Protein AF-A0A242A7U5-F1 (afdb_monomer)

pLDDT: mean 81.08, std 18.09, range [36.97, 97.0]

Solvent-accessible surface area (backbone atoms only — not comparable to full-atom values): 20938 Å² total; per-residue (Å²): 136,85,80,77,80,73,77,79,83,79,87,68,53,72,67,54,52,50,47,68,62,47,50,64,53,43,48,53,53,35,42,74,70,76,39,79,78,47,75,65,23,52,48,15,34,54,39,36,52,52,53,51,49,55,55,32,50,75,71,77,41,56,82,83,70,35,44,63,67,48,45,50,51,49,43,41,50,31,30,68,63,54,33,31,41,76,42,89,62,30,14,36,46,75,45,82,43,78,42,67,46,99,86,66,49,80,41,36,38,61,46,77,45,78,33,78,47,24,61,58,50,39,43,55,75,25,25,56,62,46,64,44,72,48,83,65,44,74,44,27,72,64,31,50,71,45,74,62,44,77,60,86,92,46,70,45,77,57,48,79,49,86,65,86,42,78,58,68,44,34,37,38,35,46,35,31,30,72,89,68,50,71,48,77,47,71,27,47,50,61,66,40,37,64,58,50,51,55,51,22,52,58,67,28,68,88,43,95,58,34,67,65,54,47,50,54,53,47,63,53,51,76,81,42,56,51,66,55,49,59,68,33,66,66,54,38,60,73,26,62,60,61,71,54,59,67,43,74,71,49,22,50,58,49,50,53,51,47,26,50,52,57,42,55,70,73,53,62,66,49,67,95,39,71,66,53,46,54,47,46,56,69,71,65,57,47,72,66,55,63,45,49,60,47,49,50,51,52,48,50,55,46,46,70,72,49,64,84,71,71,81,84,71,81,73,79,84,72,82,78,80,74,70,90,63,48,52,100,87,70,55,72,72,84,78,84,87,76,89,74,84,82,81,84,82,82,80,80,88,83,83,88,133

Secondary structure (DSSP, 8-state):
-----PPP-----HHHHHHHHHHHHHHHHHHHTT----HHHHHHHHHHHHHHHHHHHHTT--GGGS-HHHHHHHHHHHHHHT--TTSSS-SEEEEEEEEE-TTS-EEEEEEEEE-TTHHHHHHHHHBTTEEEEPPPEEEETTSEEEPPEEETTEEEPPEEE----S-EEEEEEEEEETTS-EEEEEEESTTHHHHHHHHHHHHTTT-TTHHHHHHHHHHHHHHS-HHHHHH-HHHHHHTT--GGGTSHHHHHHHHHHHHHHHHHHHS-B--SSHHHHHHHHHHH--HHHHHHHHHHHHHHHHHHHHTTTS-------PPPPPPTTB-TT-PBPPPPP----------------

Sequence (353 aa):
MTNQNLPSKVYKSQLAKINDTYMPQIESQLHGNGIHMTEYQRTCVINSISSINEMLVKEGISVGDVDQSNLTQTLMHVAALQLNATATPREVYFIKRKQKNKNGTEIQIIEMGIEGDGNDAILSRFGRNVKTVHRHWEVREHDEFTYPGYAGLAVTPPSWTPKGKGKVIRVVYPIEYIDGQVEFFIAEREDVKANLLAHMYNNLMWDNKKTEKKEKIKEFSEVHTLDEILDNSEMQEIGKISPAWKEPQSRESMIVRKMRNRIVKKIPKDFSNAYIESIIESAEDDYQTRQMNRKEAEIVDEIDKNANSEVFDPKPIEPEKRPQNVTEDGEIQEGVFTEVDQETFDLGEDDPY

Foldseek 3Di:
DDPDPDPPPDDDDPLRVVLVVQVVVLQVVCVVLVDHQDPLLSQQLSQVSVQVQVVQVVVVHHPVQADPVQNSVVSNLCSLLSFHCPDVVHQKDKDWDWDQDPVRDTGIHIDMATDDCNLVSSCCVFFDQFPDWDDKDQAFPPWDKDPWDDDPPDIRHMDTGDPPDHARQKIWIFTAGNVRDTDIFMFGLQNCLVVLLLQLLVVCPPPPCSVVLNVVLVVVSVPDGPVRCLPDPVSCVSSVDDCLSNDPVSVRVVSNRSRVNVRSVVGDTHSVGVVNVVSCCVRVVGPPNVVVVVVVVVVVVVCVVCVPPDDCPPDPDDDDDDDPQADPVGDGDDDDDDDDDDDDDDDDDDDDD

Structure (mmCIF, N/CA/C/O backbone):
data_AF-A0A242A7U5-F1
#
_entry.id   AF-A0A242A7U5-F1
#
loop_
_atom_site.group_PDB
_atom_site.id
_atom_site.type_symbol
_atom_site.label_atom_id
_atom_site.label_alt_id
_atom_site.label_comp_id
_atom_site.label_asym_id
_atom_site.label_entity_id
_atom_site.label_seq_id
_atom_site.pdbx_PDB_ins_code
_atom_site.Cartn_x
_atom_site.Cartn_y
_atom_site.Cartn_z
_atom_site.occupancy
_atom_site.B_iso_or_equiv
_atom_site.auth_seq_id
_atom_site.auth_comp_id
_atom_site.auth_asym_id
_atom_site.auth_atom_id
_atom_site.pdbx_PDB_model_num
ATOM 1 N N . MET A 1 1 ? -26.233 -30.543 52.898 1.00 40.06 1 MET A N 1
ATOM 2 C CA . MET A 1 1 ? -25.387 -29.374 52.581 1.00 40.06 1 MET A CA 1
ATOM 3 C C . MET A 1 1 ? -24.921 -29.524 51.144 1.00 40.06 1 MET A C 1
ATOM 5 O O . MET A 1 1 ? -24.072 -30.358 50.867 1.00 40.06 1 MET A O 1
ATOM 9 N N . THR A 1 2 ? -25.561 -28.822 50.217 1.00 41.75 2 THR A N 1
ATOM 10 C CA . THR A 1 2 ? -25.196 -28.798 48.797 1.00 41.75 2 THR A CA 1
ATOM 11 C C . THR A 1 2 ? -24.071 -27.785 48.614 1.00 41.75 2 THR A C 1
ATOM 13 O O . THR A 1 2 ? -24.315 -26.582 48.601 1.00 41.75 2 THR A O 1
ATOM 16 N N . ASN A 1 3 ? -22.829 -28.266 48.516 1.00 45.62 3 ASN A N 1
ATOM 17 C CA . ASN A 1 3 ? -21.696 -27.442 48.100 1.00 45.62 3 ASN A CA 1
ATOM 18 C C . ASN A 1 3 ? -21.904 -27.045 46.635 1.00 45.62 3 ASN A C 1
ATOM 20 O O . ASN A 1 3 ? -21.615 -27.814 45.721 1.00 45.62 3 ASN A O 1
ATOM 24 N N . GLN A 1 4 ? -22.444 -25.847 46.417 1.00 50.69 4 GLN A N 1
ATOM 25 C CA . GLN A 1 4 ? -22.364 -25.183 45.125 1.00 50.69 4 GLN A CA 1
ATOM 26 C C . GLN A 1 4 ? -20.892 -24.843 44.875 1.00 50.69 4 GLN A C 1
ATOM 28 O O . GLN A 1 4 ? -20.328 -23.967 45.529 1.00 50.69 4 GLN A O 1
ATOM 33 N N . ASN A 1 5 ? -20.264 -25.565 43.945 1.00 52.06 5 ASN A N 1
ATOM 34 C CA . ASN A 1 5 ? -18.980 -25.183 43.369 1.00 52.06 5 ASN A CA 1
ATOM 35 C C . ASN A 1 5 ? -19.144 -23.811 42.703 1.00 52.06 5 ASN A C 1
ATOM 37 O O . ASN A 1 5 ? -19.642 -23.711 41.583 1.00 52.06 5 ASN A O 1
ATOM 41 N N . LEU A 1 6 ? -18.745 -22.752 43.406 1.00 53.53 6 LEU A N 1
ATOM 42 C CA . LEU A 1 6 ? -18.528 -21.439 42.809 1.00 53.53 6 LEU A CA 1
ATOM 43 C C . LEU A 1 6 ? -17.471 -21.599 41.703 1.00 53.53 6 LEU A C 1
ATOM 45 O O . LEU A 1 6 ? -16.386 -22.112 41.993 1.00 53.53 6 LEU A O 1
ATOM 49 N N . PRO A 1 7 ? -17.755 -21.205 40.448 1.00 53.62 7 PRO A N 1
ATOM 50 C CA . PRO A 1 7 ? -16.785 -21.327 39.369 1.00 53.62 7 PRO A CA 1
ATOM 51 C C . PRO A 1 7 ? -15.528 -20.528 39.727 1.00 53.62 7 PRO A C 1
ATOM 53 O O . PRO A 1 7 ? -15.610 -19.368 40.144 1.00 53.62 7 PRO A O 1
ATOM 56 N N . SER A 1 8 ? -14.361 -21.163 39.598 1.00 54.81 8 SER A N 1
ATOM 57 C CA . SER A 1 8 ? -13.076 -20.517 39.846 1.00 54.81 8 SER A CA 1
ATOM 58 C C . SER A 1 8 ? -12.954 -19.282 38.949 1.00 54.81 8 SER A C 1
ATOM 60 O O . SER A 1 8 ? -13.139 -19.346 37.733 1.00 54.81 8 SER A O 1
ATOM 62 N N . LYS A 1 9 ? -12.680 -18.117 39.550 1.00 56.72 9 LYS A N 1
ATOM 63 C CA . LYS A 1 9 ? -12.436 -16.885 38.793 1.00 56.72 9 LYS A CA 1
ATOM 64 C C . LYS A 1 9 ? -11.147 -17.059 37.992 1.00 56.72 9 LYS A C 1
ATOM 66 O O . LYS A 1 9 ? -10.054 -16.929 38.535 1.00 56.72 9 LYS A O 1
ATOM 71 N N . VAL A 1 10 ? -11.278 -17.361 36.704 1.00 69.62 10 VAL A N 1
ATOM 72 C CA . VAL A 1 10 ? -10.149 -17.390 35.770 1.00 69.62 10 VAL A CA 1
ATOM 73 C C . VAL A 1 10 ? -9.669 -15.953 35.573 1.00 69.62 10 VAL A C 1
ATOM 75 O O . VAL A 1 10 ? -10.383 -15.116 35.018 1.00 69.62 10 VAL A O 1
ATOM 78 N N . TYR A 1 11 ? -8.467 -15.646 36.059 1.00 68.81 11 TYR A N 1
ATOM 79 C CA . TYR A 1 11 ? -7.837 -14.349 35.835 1.00 68.81 11 TYR A CA 1
ATOM 80 C C . TYR A 1 11 ? -7.429 -14.239 34.366 1.00 68.81 11 TYR A C 1
ATOM 82 O O . TYR A 1 11 ? -6.544 -14.950 33.899 1.00 68.81 11 TYR A O 1
ATOM 90 N N . LYS A 1 12 ? -8.098 -13.348 33.632 1.00 73.44 12 LYS A N 1
ATOM 91 C CA . LYS A 1 12 ? -7.796 -13.051 32.229 1.00 73.44 12 LYS A CA 1
ATOM 92 C C . LYS A 1 12 ? -6.945 -11.791 32.127 1.00 73.44 12 LYS A C 1
ATOM 94 O O . LYS A 1 12 ? -7.226 -10.803 32.816 1.00 73.44 12 LYS A O 1
ATOM 99 N N . SER A 1 13 ? -5.940 -11.817 31.250 1.00 84.44 13 SER A N 1
ATOM 100 C CA . SER A 1 13 ? -5.178 -10.619 30.888 1.00 84.44 13 SER A CA 1
ATOM 101 C C . SER A 1 13 ? -6.106 -9.557 30.287 1.00 84.44 13 SER A C 1
ATOM 103 O O . SER A 1 13 ? -7.198 -9.867 29.806 1.00 84.44 13 SER A O 1
ATOM 105 N N . GLN A 1 14 ? -5.689 -8.290 30.307 1.00 79.06 14 GLN A N 1
ATOM 106 C CA . GLN A 1 14 ? -6.461 -7.208 29.686 1.00 79.06 14 GLN A CA 1
ATOM 107 C C . GLN A 1 14 ? -6.712 -7.485 28.197 1.00 79.06 14 GLN A C 1
ATOM 109 O O . GLN A 1 14 ? -7.837 -7.338 27.732 1.00 79.06 14 GLN A O 1
ATOM 114 N N . LEU A 1 15 ? -5.697 -7.986 27.489 1.00 83.56 15 LEU A N 1
ATOM 115 C CA . LEU A 1 15 ? -5.806 -8.364 26.083 1.00 83.56 15 LEU A CA 1
ATOM 116 C C . LEU A 1 15 ? -6.812 -9.503 25.862 1.00 83.56 15 LEU A C 1
ATOM 118 O O . LEU A 1 15 ? -7.629 -9.426 24.951 1.00 83.56 15 LEU A O 1
ATOM 122 N N . ALA A 1 16 ? -6.815 -10.520 26.730 1.00 85.69 16 ALA A N 1
ATOM 123 C CA . ALA A 1 16 ? -7.784 -11.611 26.649 1.00 85.69 16 ALA A CA 1
ATOM 124 C C . ALA A 1 16 ? -9.225 -11.108 26.827 1.00 85.69 16 ALA A C 1
ATOM 126 O O . ALA A 1 16 ? -10.110 -11.528 26.093 1.00 85.69 16 ALA A O 1
ATOM 127 N N . LYS A 1 17 ? -9.458 -10.153 27.738 1.00 85.62 17 LYS A N 1
ATOM 128 C CA . LYS A 1 17 ? -10.786 -9.538 27.911 1.00 85.62 17 LYS A CA 1
ATOM 129 C C . LYS A 1 17 ? -11.231 -8.756 26.674 1.00 85.62 17 LYS A C 1
ATOM 131 O O . LYS A 1 17 ? -12.402 -8.822 26.312 1.00 85.62 17 LYS A O 1
ATOM 136 N N . ILE A 1 18 ? -10.313 -8.025 26.037 1.00 84.88 18 ILE A N 1
ATOM 137 C CA . ILE A 1 18 ? -10.602 -7.294 24.796 1.00 84.88 18 ILE A CA 1
ATOM 138 C C . ILE A 1 18 ? -10.963 -8.296 23.690 1.00 84.88 18 ILE A C 1
ATOM 140 O O . ILE A 1 18 ? -12.029 -8.181 23.092 1.00 84.88 18 ILE A O 1
ATOM 144 N N . ASN A 1 19 ? -10.153 -9.338 23.490 1.00 88.38 19 ASN A N 1
ATOM 145 C CA . ASN A 1 19 ? -10.432 -10.389 22.507 1.00 88.38 19 ASN A CA 1
ATOM 146 C C . ASN A 1 19 ? -11.791 -11.066 22.742 1.00 88.38 19 ASN A C 1
ATOM 148 O O . ASN A 1 19 ? -12.575 -11.183 21.806 1.00 88.38 19 ASN A O 1
ATOM 152 N N . ASP A 1 20 ? -12.102 -11.445 23.985 1.00 89.19 20 ASP A N 1
ATOM 153 C CA . ASP A 1 20 ? -13.381 -12.076 24.344 1.00 89.19 20 ASP A CA 1
ATOM 154 C C . ASP A 1 20 ? -14.594 -11.166 24.092 1.00 89.19 20 ASP A C 1
ATOM 156 O O . ASP A 1 20 ? -15.709 -11.656 23.925 1.00 89.19 20 ASP A O 1
ATOM 160 N N . THR A 1 21 ? -14.389 -9.847 24.085 1.00 89.00 21 THR A N 1
ATOM 161 C CA . THR A 1 21 ? -15.450 -8.866 23.828 1.00 89.00 21 THR A CA 1
ATOM 162 C C . THR A 1 21 ? -15.691 -8.693 22.330 1.00 89.00 21 THR A C 1
ATOM 164 O O . THR A 1 21 ? -16.836 -8.731 21.882 1.00 89.00 21 THR A O 1
ATOM 167 N N . TYR A 1 22 ? -14.621 -8.513 21.552 1.00 91.94 22 TYR A N 1
ATOM 168 C CA . TYR A 1 22 ? -14.715 -8.149 20.138 1.00 91.94 22 TYR A CA 1
ATOM 169 C C . TYR A 1 22 ? -14.831 -9.350 19.199 1.00 91.94 22 TYR A C 1
ATOM 171 O O . TYR A 1 22 ? -15.593 -9.288 18.237 1.00 91.94 22 TYR A O 1
ATOM 179 N N . MET A 1 23 ? -14.125 -10.453 19.467 1.00 93.69 23 MET A N 1
ATOM 180 C CA . MET A 1 23 ? -14.084 -11.598 18.550 1.00 93.69 23 MET A CA 1
ATOM 181 C C . MET A 1 23 ? -15.479 -12.180 18.256 1.00 93.69 23 MET A C 1
ATOM 183 O O . MET A 1 23 ? -15.803 -12.326 17.078 1.00 93.69 23 MET A O 1
ATOM 187 N N . PRO A 1 24 ? -16.359 -12.427 19.252 1.00 94.25 24 PRO A N 1
ATOM 188 C CA . PRO A 1 24 ? -17.698 -12.950 18.968 1.00 94.25 24 PRO A CA 1
ATOM 189 C C . PRO A 1 24 ? -18.561 -11.980 18.148 1.00 94.25 24 PRO A C 1
ATOM 191 O O . PRO A 1 24 ? -19.378 -12.410 17.335 1.00 94.25 24 PRO A O 1
ATOM 194 N N . GLN A 1 25 ? -18.385 -10.668 18.348 1.00 92.69 25 GLN A N 1
ATOM 195 C CA . GLN A 1 25 ? -19.113 -9.647 17.590 1.00 92.69 25 GLN A CA 1
ATOM 196 C C . GLN A 1 25 ? -18.659 -9.622 16.130 1.00 92.69 25 GLN A C 1
ATOM 198 O O . GLN A 1 25 ? -19.501 -9.618 15.235 1.00 92.69 25 GLN A O 1
ATOM 203 N N . ILE A 1 26 ? -17.345 -9.658 15.895 1.00 94.31 26 ILE A N 1
ATOM 204 C CA . ILE A 1 26 ? -16.751 -9.693 14.555 1.00 94.31 26 ILE A CA 1
ATOM 205 C C . ILE A 1 26 ? -17.187 -10.963 13.817 1.00 94.31 26 ILE A C 1
ATOM 207 O O . ILE A 1 26 ? -17.658 -10.871 12.687 1.00 94.31 26 ILE A O 1
ATOM 211 N N . GLU A 1 27 ? -17.104 -12.131 14.462 1.00 94.38 27 GLU A N 1
ATOM 212 C CA . GLU A 1 27 ? -17.544 -13.405 13.880 1.00 94.38 27 GLU A CA 1
ATOM 213 C C . GLU A 1 27 ? -19.018 -13.370 13.473 1.00 94.38 27 GLU A C 1
ATOM 215 O O . GLU A 1 27 ? -19.354 -13.740 12.350 1.00 94.38 27 GLU A O 1
ATOM 220 N N . SER A 1 28 ? -19.892 -12.891 14.361 1.00 94.25 28 SER A N 1
ATOM 221 C CA . SER A 1 28 ? -21.329 -12.795 14.095 1.00 94.25 28 SER A CA 1
ATOM 222 C C . SER A 1 28 ? -21.638 -11.845 12.931 1.00 94.25 28 SER A C 1
ATOM 224 O O . SER A 1 28 ? -22.409 -12.185 12.032 1.00 94.25 28 SER A O 1
ATOM 226 N N . GLN A 1 29 ? -21.003 -10.669 12.899 1.00 92.88 29 GLN A N 1
ATOM 227 C CA . GLN A 1 29 ? -21.235 -9.681 11.843 1.00 92.88 29 GLN A CA 1
ATOM 228 C C . GLN A 1 29 ? -20.667 -10.126 10.490 1.00 92.88 29 GLN A C 1
ATOM 230 O O . GLN A 1 29 ? -21.322 -9.948 9.465 1.00 92.88 29 GLN A O 1
ATOM 235 N N . LEU A 1 30 ? -19.481 -10.738 10.459 1.00 92.88 30 LEU A N 1
ATOM 236 C CA . LEU A 1 30 ? -18.916 -11.286 9.223 1.00 92.88 30 LEU A CA 1
ATOM 237 C C . LEU A 1 30 ? -19.737 -12.468 8.710 1.00 92.88 30 LEU A C 1
ATOM 239 O O . LEU A 1 30 ? -20.024 -12.524 7.516 1.00 92.88 30 LEU A O 1
ATOM 243 N N . HIS A 1 31 ? -20.212 -13.338 9.603 1.00 93.81 31 HIS A N 1
ATOM 244 C CA . HIS A 1 31 ? -21.135 -14.409 9.238 1.00 93.81 31 HIS A CA 1
ATOM 245 C C . HIS A 1 31 ? -22.425 -13.850 8.622 1.00 93.81 31 HIS A C 1
ATOM 247 O O . HIS A 1 31 ? -22.907 -14.374 7.620 1.00 93.81 31 HIS A O 1
ATOM 253 N N . GLY A 1 32 ? -22.972 -12.761 9.175 1.00 91.25 32 GLY A N 1
ATOM 254 C CA . GLY A 1 32 ? -24.120 -12.050 8.598 1.00 91.25 32 GLY A CA 1
ATOM 255 C C . GLY A 1 32 ? -23.870 -11.512 7.182 1.00 91.25 32 GLY A C 1
ATOM 256 O O . GLY A 1 32 ? -24.803 -11.442 6.389 1.00 91.25 32 GLY A O 1
ATOM 257 N N . ASN A 1 33 ? -22.613 -11.215 6.841 1.00 89.50 33 ASN A N 1
ATOM 258 C CA . ASN A 1 33 ? -22.169 -10.815 5.501 1.00 89.50 33 ASN A CA 1
ATOM 259 C C . ASN A 1 33 ? -21.699 -12.006 4.635 1.00 89.50 33 ASN A C 1
ATOM 261 O O . ASN A 1 33 ? -21.039 -11.813 3.614 1.00 89.50 33 ASN A O 1
ATOM 265 N N . GLY A 1 34 ? -22.003 -13.247 5.034 1.00 90.00 34 GLY A N 1
ATOM 266 C CA . GLY A 1 34 ? -21.643 -14.458 4.289 1.00 90.00 34 GLY A CA 1
ATOM 267 C C . GLY A 1 34 ? -20.168 -14.863 4.394 1.00 90.00 34 GLY A C 1
ATOM 268 O O . GLY A 1 34 ? -19.695 -15.654 3.582 1.00 90.00 34 GLY A O 1
ATOM 269 N N . ILE A 1 35 ? -19.427 -14.331 5.370 1.00 90.88 35 ILE A N 1
ATOM 270 C CA . ILE A 1 35 ? -18.006 -14.627 5.589 1.00 90.88 35 ILE A CA 1
ATOM 271 C C . ILE A 1 35 ? -17.856 -15.460 6.861 1.00 90.88 35 ILE A C 1
ATOM 273 O O . ILE A 1 35 ? -18.002 -14.967 7.980 1.00 90.88 35 ILE A O 1
ATOM 277 N N . HIS A 1 36 ? -17.500 -16.732 6.698 1.00 92.75 36 HIS A N 1
ATOM 278 C CA . HIS A 1 36 ? -17.143 -17.600 7.816 1.00 92.75 36 HIS A CA 1
ATOM 279 C C . HIS A 1 36 ? -15.660 -17.428 8.146 1.00 92.75 36 HIS A C 1
ATOM 281 O O . HIS A 1 36 ? -14.798 -17.793 7.348 1.00 92.75 36 HIS A O 1
ATOM 287 N N . MET A 1 37 ? -15.360 -16.873 9.322 1.00 93.31 37 MET A N 1
ATOM 288 C CA . MET A 1 37 ? -13.976 -16.622 9.721 1.00 93.31 37 MET A CA 1
ATOM 289 C C . MET A 1 37 ? -13.169 -17.916 9.849 1.00 93.31 37 MET A C 1
ATOM 291 O O . MET A 1 37 ? -13.482 -18.791 10.660 1.00 93.31 37 MET A O 1
ATOM 295 N N . THR A 1 38 ? -12.073 -17.979 9.102 1.00 95.12 38 THR A N 1
ATOM 296 C CA . THR A 1 38 ? -11.030 -18.996 9.255 1.00 95.12 38 THR A CA 1
ATOM 297 C C . THR A 1 38 ? -10.175 -18.745 10.500 1.00 95.12 38 THR A C 1
ATOM 299 O O . THR A 1 38 ? -10.147 -17.642 11.055 1.00 95.12 38 THR A O 1
ATOM 302 N N . GLU A 1 39 ? -9.402 -19.753 10.908 1.00 95.00 39 GLU A N 1
ATOM 303 C CA . GLU A 1 39 ? -8.434 -19.627 12.008 1.00 95.00 39 GLU A CA 1
ATOM 304 C C . GLU A 1 39 ? -7.389 -18.530 11.738 1.00 95.00 39 GLU A C 1
ATOM 306 O O . GLU A 1 39 ? -6.982 -17.786 12.636 1.00 95.00 39 GLU A O 1
ATOM 311 N N . TYR A 1 40 ? -6.996 -18.367 10.471 1.00 95.12 40 TYR A N 1
ATOM 312 C CA . TYR A 1 40 ? -6.075 -17.310 10.068 1.00 95.12 40 TYR A CA 1
ATOM 313 C C . TYR A 1 40 ? -6.696 -15.917 10.238 1.00 95.12 40 TYR A C 1
ATOM 315 O O . TYR A 1 40 ? -6.068 -15.034 10.815 1.00 95.12 40 TYR A O 1
ATOM 323 N N . GLN A 1 41 ? -7.959 -15.728 9.847 1.00 95.38 41 GLN A N 1
ATOM 324 C CA . GLN A 1 41 ? -8.660 -14.453 10.042 1.00 95.38 41 GLN A CA 1
ATOM 325 C C . GLN A 1 41 ? -8.819 -14.105 11.527 1.00 95.38 41 GLN A C 1
ATOM 327 O O . GLN A 1 41 ? -8.610 -12.953 11.909 1.00 95.38 41 GLN A O 1
ATOM 332 N N . ARG A 1 42 ? -9.103 -15.100 12.383 1.00 95.31 42 ARG A N 1
ATOM 333 C CA . ARG A 1 42 ? -9.084 -14.928 13.850 1.00 95.31 42 ARG A CA 1
ATOM 334 C C . ARG A 1 42 ? -7.710 -14.459 14.332 1.00 95.31 42 ARG A C 1
ATOM 336 O O . ARG A 1 42 ? -7.617 -13.521 15.123 1.00 95.31 42 ARG A O 1
ATOM 343 N N . THR A 1 43 ? -6.641 -15.065 13.818 1.00 95.00 43 THR A N 1
ATOM 344 C CA . THR A 1 43 ? -5.261 -14.673 14.141 1.00 95.00 43 THR A CA 1
ATOM 345 C C . THR A 1 43 ? -4.966 -13.227 13.727 1.00 95.00 43 THR A C 1
ATOM 347 O O . THR A 1 43 ? -4.417 -12.470 14.529 1.00 95.00 43 THR A O 1
ATOM 350 N N . CYS A 1 44 ? -5.386 -12.798 12.531 1.00 96.12 44 CYS A N 1
ATOM 351 C CA . CYS A 1 44 ? -5.216 -11.414 12.074 1.00 96.12 44 CYS A CA 1
ATOM 352 C C . CYS A 1 44 ? -5.921 -10.402 12.991 1.00 96.12 44 CYS A C 1
ATOM 354 O O . CYS A 1 44 ? -5.343 -9.361 13.321 1.00 96.12 44 CYS A O 1
ATOM 356 N N . VAL A 1 45 ? -7.128 -10.723 13.472 1.00 96.38 45 VAL A N 1
ATOM 357 C CA . VAL A 1 45 ? -7.858 -9.888 14.441 1.00 96.38 45 VAL A CA 1
ATOM 358 C C . VAL A 1 45 ? -7.117 -9.805 15.774 1.00 96.38 45 VAL A C 1
ATOM 360 O O . VAL A 1 45 ? -6.902 -8.702 16.270 1.00 96.38 45 VAL A O 1
ATOM 363 N N . ILE A 1 46 ? -6.669 -10.931 16.338 1.00 95.12 46 ILE A N 1
ATOM 364 C CA . ILE A 1 46 ? -5.925 -10.954 17.613 1.00 95.12 46 ILE A CA 1
ATOM 365 C C . ILE A 1 46 ? -4.645 -10.114 17.515 1.00 95.12 46 ILE A C 1
ATOM 367 O O . ILE A 1 46 ? -4.364 -9.288 18.388 1.00 95.12 46 ILE A O 1
ATOM 371 N N . ASN A 1 47 ? -3.891 -10.287 16.430 1.00 95.75 47 ASN A N 1
ATOM 372 C CA . ASN A 1 47 ? -2.654 -9.550 16.177 1.00 95.75 47 ASN A CA 1
ATOM 373 C C . ASN A 1 47 ? -2.904 -8.043 16.027 1.00 95.75 47 ASN A C 1
ATOM 375 O O . ASN A 1 47 ? -2.107 -7.219 16.488 1.00 95.75 47 ASN A O 1
ATOM 379 N N . SER A 1 48 ? -4.036 -7.678 15.427 1.00 96.19 48 SER A N 1
ATOM 380 C CA . SER A 1 48 ? -4.453 -6.285 15.273 1.00 96.19 48 SER A CA 1
ATOM 381 C C . SER A 1 48 ? -4.905 -5.671 16.592 1.00 96.19 48 SER A C 1
ATOM 383 O O . SER A 1 48 ? -4.475 -4.569 16.915 1.00 96.19 48 SER A O 1
ATOM 385 N N . ILE A 1 49 ? -5.671 -6.397 17.415 1.00 95.38 49 ILE A N 1
ATOM 386 C CA . ILE A 1 49 ? -6.039 -5.954 18.767 1.00 95.38 49 ILE A CA 1
ATOM 387 C C . ILE A 1 49 ? -4.782 -5.710 19.610 1.00 95.38 49 ILE A C 1
ATOM 389 O O . ILE A 1 49 ? -4.698 -4.683 20.283 1.00 95.38 49 ILE A O 1
ATOM 393 N N . SER A 1 50 ? -3.789 -6.606 19.551 1.00 94.00 50 SER A N 1
ATOM 394 C CA . SER A 1 50 ? -2.513 -6.408 20.255 1.00 94.00 50 SER A CA 1
ATOM 395 C C . SER A 1 50 ? -1.813 -5.134 19.787 1.00 94.00 50 SER A C 1
ATOM 397 O O . S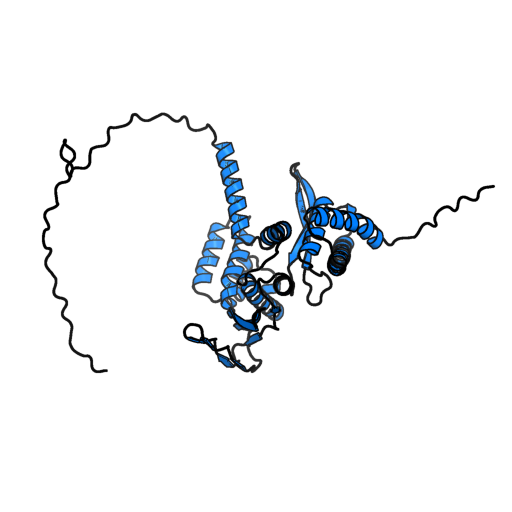ER A 1 50 ? -1.445 -4.297 20.608 1.00 94.00 50 SER A O 1
ATOM 399 N N . SER A 1 51 ? -1.701 -4.947 18.469 1.00 94.62 51 SER A N 1
ATOM 400 C CA . SER A 1 51 ? -1.025 -3.788 17.872 1.00 94.62 51 SER A CA 1
ATOM 401 C C . SER A 1 51 ? -1.724 -2.463 18.207 1.00 94.62 51 SER A C 1
ATOM 403 O O . SER A 1 51 ? -1.063 -1.484 18.556 1.00 94.62 51 SER A O 1
ATOM 405 N N . ILE A 1 52 ? -3.060 -2.434 18.165 1.00 95.06 52 ILE A N 1
ATOM 406 C CA . ILE A 1 52 ? -3.870 -1.269 18.551 1.00 95.06 52 ILE A CA 1
ATOM 407 C C . ILE A 1 52 ? -3.715 -0.989 20.048 1.00 95.06 52 ILE A C 1
ATOM 409 O O . ILE A 1 52 ? -3.486 0.154 20.439 1.00 95.06 52 ILE A O 1
ATOM 413 N N . ASN A 1 53 ? -3.796 -2.015 20.897 1.00 93.19 53 ASN A N 1
ATOM 414 C CA . ASN A 1 53 ? -3.654 -1.845 22.340 1.00 93.19 53 ASN A CA 1
ATOM 415 C C . ASN A 1 53 ? -2.258 -1.322 22.715 1.00 93.19 53 ASN A C 1
ATOM 417 O O . ASN A 1 53 ? -2.149 -0.412 23.530 1.00 93.19 53 ASN A O 1
ATOM 421 N N . GLU A 1 54 ? -1.191 -1.836 22.100 1.00 92.94 54 GLU A N 1
ATOM 422 C CA . GLU A 1 54 ? 0.168 -1.317 22.296 1.00 92.94 54 GLU A CA 1
ATOM 423 C C . GLU A 1 54 ? 0.301 0.152 21.882 1.00 92.94 54 GLU A C 1
ATOM 425 O O . GLU A 1 54 ? 0.949 0.931 22.584 1.00 92.94 54 GLU A O 1
ATOM 430 N N . MET A 1 55 ? -0.315 0.545 20.762 1.00 93.56 55 MET A N 1
ATOM 431 C CA . MET A 1 55 ? -0.350 1.939 20.318 1.00 93.56 55 MET A CA 1
ATOM 432 C C . MET A 1 55 ? -1.066 2.832 21.340 1.00 93.56 55 MET A C 1
ATOM 434 O O . MET A 1 55 ? -0.525 3.864 21.727 1.00 93.56 55 MET A O 1
ATOM 438 N N . LEU A 1 56 ? -2.247 2.428 21.815 1.00 93.38 56 LEU A N 1
ATOM 439 C CA . LEU A 1 56 ? -3.035 3.214 22.768 1.00 93.38 56 LEU A CA 1
ATOM 440 C C . LEU A 1 56 ? -2.348 3.325 24.135 1.00 93.38 56 LEU A C 1
ATOM 442 O O . LEU A 1 56 ? -2.263 4.419 24.691 1.00 93.38 56 LEU A O 1
ATOM 446 N N . VAL A 1 57 ? -1.770 2.229 24.639 1.00 91.94 57 VAL A N 1
ATOM 447 C CA . VAL A 1 57 ? -1.042 2.217 25.918 1.00 91.94 57 VAL A CA 1
ATOM 448 C C . VAL A 1 57 ? 0.165 3.156 25.884 1.00 91.94 57 VAL A C 1
ATOM 450 O O . VAL A 1 57 ? 0.402 3.865 26.862 1.00 91.94 57 VAL A O 1
ATOM 453 N N . LYS A 1 58 ? 0.904 3.225 24.765 1.00 91.62 58 LYS A N 1
ATOM 454 C CA . LYS A 1 58 ? 2.018 4.183 24.597 1.00 91.62 58 LYS A CA 1
ATOM 455 C C . LYS A 1 58 ? 1.571 5.639 24.708 1.00 91.62 58 LYS A C 1
ATOM 457 O O . LYS A 1 58 ? 2.360 6.488 25.110 1.00 91.62 58 LYS A O 1
ATOM 462 N N . GLU A 1 59 ? 0.320 5.920 24.372 1.00 89.31 59 GLU A N 1
ATOM 463 C CA . GLU A 1 59 ? -0.283 7.247 24.460 1.00 89.31 59 GLU A CA 1
ATOM 464 C C . GLU A 1 59 ? -1.081 7.463 25.758 1.00 89.31 59 GLU A C 1
ATOM 466 O O . GLU A 1 59 ? -1.709 8.508 25.922 1.00 89.31 59 GLU A O 1
ATOM 471 N N . GLY A 1 60 ? -1.056 6.499 26.688 1.00 90.50 60 GLY A N 1
ATOM 472 C CA . GLY A 1 60 ? -1.774 6.568 27.963 1.00 90.50 60 GLY A CA 1
ATOM 473 C C . GLY A 1 60 ? -3.294 6.432 27.835 1.00 90.50 60 GLY A C 1
ATOM 474 O O . GLY A 1 60 ? -4.017 6.885 28.718 1.00 90.50 60 GLY A O 1
ATOM 475 N N . ILE A 1 61 ? -3.777 5.839 26.742 1.00 91.12 61 ILE A N 1
ATOM 476 C CA . ILE A 1 61 ? -5.197 5.691 26.411 1.00 91.12 61 ILE A CA 1
ATOM 477 C C . ILE A 1 61 ? -5.580 4.211 26.502 1.00 91.12 61 ILE A C 1
ATOM 479 O O . ILE A 1 61 ? -4.780 3.326 26.192 1.00 91.12 61 ILE A O 1
ATOM 483 N N . SER A 1 62 ? -6.806 3.919 26.931 1.00 89.31 62 SER A N 1
ATOM 484 C CA . SER A 1 62 ? -7.342 2.562 26.936 1.00 89.31 62 SER A CA 1
ATOM 485 C C . SER A 1 62 ? -8.201 2.290 25.700 1.00 89.31 62 SER A C 1
ATOM 487 O O . SER A 1 62 ? -8.758 3.195 25.084 1.00 89.31 62 SER A O 1
ATOM 489 N N . VAL A 1 63 ? -8.381 1.012 25.360 1.00 88.12 63 VAL A N 1
ATOM 490 C CA . VAL A 1 63 ? -9.301 0.595 24.285 1.00 88.12 63 VAL A CA 1
ATOM 491 C C . VAL A 1 63 ? -10.746 1.048 24.546 1.00 88.12 63 VAL A C 1
ATOM 493 O O . VAL A 1 63 ? -11.507 1.205 23.602 1.00 88.12 63 VAL A O 1
ATOM 496 N N . GLY A 1 64 ? -11.141 1.290 25.799 1.00 89.38 64 GLY A N 1
ATOM 497 C CA . GLY A 1 64 ? -12.479 1.799 26.121 1.00 89.38 64 GLY A CA 1
ATOM 498 C C . GLY A 1 64 ? -12.689 3.277 25.775 1.00 89.38 64 GLY A C 1
ATOM 499 O O . GLY A 1 64 ? -13.831 3.713 25.687 1.00 89.38 64 GLY A O 1
ATOM 500 N N . ASP A 1 65 ? -11.611 4.035 25.562 1.00 90.38 65 ASP A N 1
ATOM 501 C CA . ASP A 1 65 ? -11.660 5.481 25.300 1.00 90.38 65 ASP A CA 1
ATOM 502 C C . ASP A 1 65 ? -11.781 5.819 23.803 1.00 90.38 65 ASP A C 1
ATOM 504 O O . ASP A 1 65 ? -11.936 6.987 23.435 1.00 90.38 65 ASP A O 1
ATOM 508 N N . VAL A 1 66 ? -11.682 4.810 22.931 1.00 92.44 66 VAL A N 1
ATOM 509 C CA . VAL A 1 66 ? -11.888 4.957 21.485 1.00 92.44 66 VAL A CA 1
ATOM 510 C C . VAL A 1 66 ? -13.318 4.596 21.097 1.00 92.44 66 VAL A C 1
ATOM 512 O O . VAL A 1 66 ? -14.027 3.906 21.825 1.00 92.44 66 VAL A O 1
ATOM 515 N N . ASP A 1 67 ? -13.765 5.051 19.934 1.00 92.94 67 ASP A N 1
ATOM 516 C CA . ASP A 1 67 ? -15.076 4.702 19.406 1.00 92.94 67 ASP A CA 1
ATOM 517 C C . ASP A 1 67 ? -15.159 3.191 19.125 1.00 92.94 67 ASP A C 1
ATOM 519 O O . ASP A 1 67 ? -14.453 2.647 18.272 1.00 92.94 67 ASP A O 1
ATOM 523 N N . GLN A 1 68 ? -16.012 2.497 19.884 1.00 91.88 68 GLN A N 1
ATOM 524 C CA . GLN A 1 68 ? -16.092 1.032 19.861 1.00 91.88 68 GLN A CA 1
ATOM 525 C C . GLN A 1 68 ? -16.661 0.510 18.529 1.00 91.88 68 GLN A C 1
ATOM 527 O O . GLN A 1 68 ? -16.284 -0.573 18.075 1.00 91.88 68 GLN A O 1
ATOM 532 N N . SER A 1 69 ? -17.542 1.281 17.882 1.00 90.88 69 SER A N 1
ATOM 533 C CA . SER A 1 69 ? -18.127 0.931 16.583 1.00 90.88 69 SER A CA 1
ATOM 534 C C . SER A 1 69 ? -17.069 0.984 15.482 1.00 90.88 69 SER A C 1
ATOM 536 O O . SER A 1 69 ? -16.899 0.018 14.741 1.00 90.88 69 SER A O 1
ATOM 538 N N . ASN A 1 70 ? -16.293 2.069 15.425 1.00 92.44 70 ASN A N 1
ATOM 539 C CA . ASN A 1 70 ? -15.170 2.222 14.506 1.00 92.44 70 ASN A CA 1
ATOM 540 C C . ASN A 1 70 ? -14.072 1.175 14.748 1.00 92.44 70 ASN A C 1
ATOM 542 O O . ASN A 1 70 ? -13.522 0.643 13.782 1.00 92.44 70 ASN A O 1
ATOM 546 N N . LEU A 1 71 ? -13.769 0.845 16.007 1.00 94.06 71 LEU A N 1
ATOM 547 C CA . LEU A 1 71 ? -12.806 -0.211 16.315 1.00 94.06 71 LEU A CA 1
ATOM 548 C C . LEU A 1 71 ? -13.299 -1.574 15.814 1.00 94.06 71 LEU A C 1
ATOM 550 O O . LEU A 1 71 ? -12.546 -2.297 15.164 1.00 94.06 71 LEU A O 1
ATOM 554 N N . THR A 1 72 ? -14.570 -1.904 16.055 1.00 93.38 72 THR A N 1
ATOM 555 C CA . THR A 1 72 ? -15.176 -3.152 15.564 1.00 93.38 72 THR A CA 1
ATOM 556 C C . THR A 1 72 ? -15.115 -3.224 14.041 1.00 93.38 72 THR A C 1
ATOM 558 O O . THR A 1 72 ? -14.636 -4.218 13.500 1.00 93.38 72 THR A O 1
ATOM 561 N N . GLN A 1 73 ? -15.508 -2.151 13.350 1.00 91.75 73 GLN A N 1
ATOM 562 C CA . GLN A 1 73 ? -15.455 -2.076 11.890 1.00 91.75 73 GLN A CA 1
ATOM 563 C C . GLN A 1 73 ? -14.021 -2.225 11.360 1.00 91.75 73 GLN A C 1
ATOM 565 O O . GLN A 1 73 ? -13.777 -3.006 10.445 1.00 91.75 73 GLN A O 1
ATOM 570 N N . THR A 1 74 ? -13.052 -1.542 11.974 1.00 93.06 74 THR A N 1
ATOM 571 C CA . THR A 1 74 ? -11.630 -1.665 11.621 1.00 93.06 74 THR A CA 1
ATOM 572 C C . THR A 1 74 ? -11.142 -3.111 11.746 1.00 93.06 74 THR A C 1
ATOM 574 O O . THR A 1 74 ? -10.473 -3.627 10.852 1.00 93.06 74 THR A O 1
ATOM 577 N N . LEU A 1 75 ? -11.500 -3.803 12.829 1.00 95.31 75 LEU A N 1
ATOM 578 C CA . LEU A 1 75 ? -11.123 -5.204 13.028 1.00 95.31 75 LEU A CA 1
ATOM 579 C C . LEU A 1 75 ? -11.837 -6.151 12.049 1.00 95.31 75 LEU A C 1
ATOM 581 O O . LEU A 1 75 ? -11.235 -7.128 11.604 1.00 95.31 75 LEU A O 1
ATOM 585 N N . MET A 1 76 ? -13.083 -5.855 11.664 1.00 93.75 76 MET A N 1
ATOM 586 C CA . MET A 1 76 ? -13.774 -6.588 10.599 1.00 93.75 76 MET A CA 1
ATOM 587 C C . MET A 1 76 ? -13.075 -6.419 9.250 1.00 93.75 76 MET A C 1
ATOM 589 O O . MET A 1 76 ? -12.905 -7.406 8.540 1.00 93.75 76 MET A O 1
ATOM 593 N N . HIS A 1 77 ? -12.619 -5.210 8.913 1.00 93.00 77 HIS A N 1
ATOM 594 C CA . HIS A 1 77 ? -11.870 -4.958 7.679 1.00 93.00 77 HIS A CA 1
ATOM 595 C C . HIS A 1 77 ? -10.560 -5.758 7.656 1.00 93.00 77 HIS A C 1
ATOM 597 O O . HIS A 1 77 ? -10.263 -6.436 6.675 1.00 93.00 77 HIS A O 1
ATOM 603 N N . VAL A 1 78 ? -9.806 -5.756 8.760 1.00 94.44 78 VAL A N 1
ATOM 604 C CA . VAL A 1 78 ? -8.601 -6.587 8.927 1.00 94.44 78 VAL A CA 1
ATOM 605 C C . VAL A 1 78 ? -8.908 -8.065 8.683 1.00 94.44 78 VAL A C 1
ATOM 607 O O . VAL A 1 78 ? -8.178 -8.729 7.949 1.00 94.44 78 VAL A O 1
ATOM 610 N N . ALA A 1 79 ? -9.973 -8.587 9.296 1.00 94.94 79 ALA A N 1
ATOM 611 C CA . ALA A 1 79 ? -10.371 -9.982 9.144 1.00 94.94 79 ALA A CA 1
ATOM 612 C C . ALA A 1 79 ? -10.774 -10.308 7.701 1.00 94.94 79 ALA A C 1
ATOM 614 O O . ALA A 1 79 ? -10.356 -11.325 7.153 1.00 94.94 79 ALA A O 1
ATOM 615 N N . ALA A 1 80 ? -11.570 -9.443 7.076 1.00 92.94 80 ALA A N 1
ATOM 616 C CA . ALA A 1 80 ? -12.066 -9.621 5.719 1.00 92.94 80 ALA A CA 1
ATOM 617 C C . ALA A 1 80 ? -10.921 -9.622 4.693 1.00 92.94 80 ALA A C 1
ATOM 619 O O . ALA A 1 80 ? -10.856 -10.513 3.851 1.00 92.94 80 ALA A O 1
ATOM 620 N N . LEU A 1 81 ? -9.967 -8.696 4.834 1.00 92.69 81 LEU A N 1
ATOM 621 C CA . LEU A 1 81 ? -8.773 -8.594 3.983 1.00 92.69 81 LEU A CA 1
ATOM 622 C C . LEU A 1 81 ? -7.645 -9.559 4.382 1.00 92.69 81 LEU A C 1
ATOM 624 O O . LEU A 1 81 ? -6.638 -9.682 3.682 1.00 92.69 81 LEU A O 1
ATOM 628 N N . GLN A 1 82 ? -7.817 -10.246 5.511 1.00 94.75 82 GLN A N 1
ATOM 629 C CA . GLN A 1 82 ? -6.852 -11.159 6.119 1.00 94.75 82 GLN A CA 1
ATOM 630 C C . GLN A 1 82 ? -5.477 -10.515 6.370 1.00 94.75 82 GLN A C 1
ATOM 632 O O . GLN A 1 82 ? -4.452 -11.184 6.270 1.00 94.75 82 GLN A O 1
ATOM 637 N N . LEU A 1 83 ? -5.444 -9.221 6.700 1.00 94.94 83 LEU A N 1
ATOM 638 C CA . LEU A 1 83 ? -4.198 -8.471 6.869 1.00 94.94 83 LEU A CA 1
ATOM 639 C C . LEU A 1 83 ? -3.569 -8.732 8.237 1.00 94.94 83 LEU A C 1
ATOM 641 O O . LEU A 1 83 ? -4.203 -8.525 9.272 1.00 94.94 83 LEU A O 1
ATOM 645 N N . ASN A 1 84 ? -2.304 -9.145 8.262 1.00 94.94 84 ASN A N 1
ATOM 646 C CA . ASN A 1 84 ? -1.613 -9.450 9.511 1.00 94.94 84 ASN A CA 1
ATOM 647 C C . ASN A 1 84 ? -0.711 -8.300 10.008 1.00 94.94 84 ASN A C 1
ATOM 649 O O . ASN A 1 84 ? 0.332 -7.992 9.426 1.00 94.94 84 ASN A O 1
ATOM 653 N N . ALA A 1 85 ? -1.064 -7.728 11.163 1.00 94.81 85 ALA A N 1
ATOM 654 C CA . ALA A 1 85 ? -0.313 -6.654 11.821 1.00 94.81 85 ALA A CA 1
ATOM 655 C C . ALA A 1 85 ? 1.077 -7.074 12.350 1.00 94.81 85 ALA A C 1
ATOM 657 O O . ALA A 1 85 ? 1.927 -6.220 12.597 1.00 94.81 85 ALA A O 1
ATOM 658 N N . THR A 1 86 ? 1.327 -8.377 12.532 1.00 93.44 86 THR A N 1
ATOM 659 C CA . THR A 1 86 ? 2.614 -8.912 13.028 1.00 93.44 86 THR A CA 1
ATOM 660 C C . THR A 1 86 ? 3.461 -9.566 11.939 1.00 93.44 86 THR A C 1
ATOM 662 O O . THR A 1 86 ? 4.544 -10.076 12.233 1.00 93.44 86 THR A O 1
ATOM 665 N N . ALA A 1 87 ? 3.000 -9.552 10.683 1.00 92.12 87 ALA A N 1
ATOM 666 C CA . ALA A 1 87 ? 3.796 -10.030 9.560 1.00 92.12 87 ALA A CA 1
ATOM 667 C C . ALA A 1 87 ? 5.114 -9.246 9.442 1.00 92.12 87 ALA A C 1
ATOM 669 O O . ALA A 1 87 ? 5.245 -8.116 9.921 1.00 92.12 87 ALA A O 1
ATOM 670 N N . THR A 1 88 ? 6.118 -9.866 8.823 1.00 88.44 88 THR A N 1
ATOM 671 C CA . THR A 1 88 ? 7.400 -9.220 8.525 1.00 88.44 88 THR A CA 1
ATOM 672 C C . THR A 1 88 ? 7.681 -9.344 7.030 1.00 88.44 88 THR A C 1
ATOM 674 O O . THR A 1 88 ? 8.047 -10.437 6.598 1.00 88.44 88 THR A O 1
ATOM 677 N N . PRO A 1 89 ? 7.550 -8.255 6.249 1.00 87.31 89 PRO A N 1
ATOM 678 C CA . PRO A 1 89 ? 7.053 -6.915 6.612 1.00 87.31 89 PRO A CA 1
ATOM 679 C C . PRO A 1 89 ? 5.584 -6.891 7.073 1.00 87.31 89 PRO A C 1
ATOM 681 O O . PRO A 1 89 ? 4.815 -7.787 6.736 1.00 87.31 89 PRO A O 1
ATOM 684 N N . ARG A 1 90 ? 5.183 -5.866 7.841 1.00 89.44 90 ARG A N 1
ATOM 685 C CA . ARG A 1 90 ? 3.788 -5.715 8.303 1.00 89.44 90 ARG A CA 1
ATOM 686 C C . ARG A 1 90 ? 2.851 -5.510 7.120 1.00 89.44 90 ARG A C 1
ATOM 688 O O . ARG A 1 90 ? 3.233 -4.851 6.160 1.00 89.44 90 ARG A O 1
ATOM 695 N N . GLU A 1 91 ? 1.631 -6.031 7.212 1.00 93.81 91 GLU A N 1
ATOM 696 C CA . GLU A 1 91 ? 0.611 -5.866 6.165 1.00 93.81 91 GLU A CA 1
ATOM 697 C C . GLU A 1 91 ? -0.351 -4.697 6.453 1.00 93.81 91 GLU A C 1
ATOM 699 O O . GLU A 1 91 ? -0.994 -4.165 5.547 1.00 93.81 91 GLU A O 1
ATOM 704 N N . VAL A 1 92 ? -0.459 -4.277 7.717 1.00 93.38 92 VAL A N 1
ATOM 705 C CA . VAL A 1 92 ? -1.395 -3.241 8.171 1.00 93.38 92 VAL A CA 1
ATOM 706 C C . VAL A 1 92 ? -0.814 -2.446 9.337 1.00 93.38 92 VAL A C 1
ATOM 708 O O . VAL A 1 92 ? -0.211 -3.016 10.248 1.00 93.38 92 VAL A O 1
ATOM 711 N N . TYR A 1 93 ? -1.053 -1.135 9.321 1.00 91.44 93 TYR A N 1
ATOM 712 C CA . TYR A 1 93 ? -0.799 -0.235 10.439 1.00 91.44 93 TYR A CA 1
ATOM 713 C C . TYR A 1 93 ? -2.094 0.383 10.951 1.00 91.44 93 TYR A C 1
ATOM 715 O O . TYR A 1 93 ? -3.099 0.466 10.242 1.00 91.44 93 TYR A O 1
ATOM 723 N N . PHE A 1 94 ? -2.031 0.885 12.180 1.00 92.88 94 PHE A N 1
ATOM 724 C CA . PHE A 1 94 ? -3.115 1.615 12.820 1.00 92.88 94 PHE A CA 1
ATOM 725 C C . PHE A 1 94 ? -2.597 2.966 13.296 1.00 92.88 94 PHE A C 1
ATOM 727 O O . PHE A 1 94 ? -1.468 3.066 13.779 1.00 92.88 94 PHE A O 1
ATOM 734 N N . ILE A 1 95 ? -3.421 4.000 13.162 1.00 89.62 95 ILE A N 1
ATOM 735 C CA . ILE A 1 95 ? -3.176 5.314 13.753 1.00 89.62 95 ILE A CA 1
ATOM 736 C C . ILE A 1 95 ? -4.411 5.782 14.505 1.00 89.62 95 ILE A C 1
ATOM 738 O O . ILE A 1 95 ? -5.545 5.615 14.058 1.00 89.62 95 ILE A O 1
ATOM 742 N N . LYS A 1 96 ? -4.185 6.424 15.648 1.00 90.25 96 LYS A N 1
ATOM 743 C CA . LYS A 1 96 ? -5.236 7.149 16.351 1.00 90.25 96 LYS A CA 1
ATOM 744 C C . LYS A 1 96 ? -5.514 8.470 15.634 1.00 90.25 96 LYS A C 1
ATOM 746 O O . LYS A 1 96 ? -4.593 9.238 15.344 1.00 90.25 96 LYS A O 1
ATOM 751 N N . ARG A 1 97 ? -6.790 8.790 15.424 1.00 87.56 97 ARG A N 1
ATOM 752 C CA . ARG A 1 97 ? -7.245 10.104 14.952 1.00 87.56 97 ARG A CA 1
ATOM 753 C C . ARG A 1 97 ? -8.320 10.665 15.868 1.00 87.56 97 ARG A C 1
ATOM 755 O O . ARG A 1 97 ? -9.017 9.936 16.565 1.00 87.56 97 ARG A O 1
ATOM 762 N N . LYS A 1 98 ? -8.464 11.986 15.835 1.00 87.81 98 LYS A N 1
ATOM 763 C CA . LYS A 1 98 ? -9.632 12.671 16.388 1.00 87.81 98 LYS A CA 1
ATOM 764 C C . LYS A 1 98 ? -10.594 12.985 15.255 1.00 87.81 98 LYS A C 1
ATOM 766 O O . LYS A 1 98 ? -10.168 13.510 14.227 1.00 87.81 98 LYS A O 1
ATOM 771 N N . GLN A 1 99 ? -11.872 12.712 15.465 1.00 83.94 99 GLN A N 1
ATOM 772 C CA . GLN A 1 99 ? -12.940 13.057 14.537 1.00 83.94 99 GLN A CA 1
ATOM 773 C C . GLN A 1 99 ? -14.097 13.686 15.311 1.00 83.94 99 GLN A C 1
ATOM 775 O O . GLN A 1 99 ? -14.365 13.312 16.448 1.00 83.94 99 GLN A O 1
ATOM 780 N N . LYS A 1 100 ? -14.787 14.657 14.710 1.00 84.88 100 LYS A N 1
ATOM 781 C CA . LYS A 1 100 ? -16.036 15.179 15.272 1.00 84.88 100 LYS A CA 1
ATOM 782 C C . LYS A 1 100 ? -17.192 14.295 14.825 1.00 84.88 100 LYS A C 1
ATOM 784 O O . LYS A 1 100 ? -17.343 14.041 13.631 1.00 84.88 100 LYS A O 1
ATOM 789 N N . ASN A 1 101 ? -17.994 13.828 15.773 1.00 81.75 101 ASN A N 1
ATOM 790 C CA . ASN A 1 101 ? -19.243 13.144 15.456 1.00 81.75 101 ASN A CA 1
ATOM 791 C C . ASN A 1 101 ? -20.308 14.151 14.966 1.00 81.75 101 ASN A C 1
ATOM 793 O O . ASN A 1 101 ? -20.092 15.365 14.994 1.00 81.75 101 ASN A O 1
ATOM 797 N N . LYS A 1 102 ? -21.483 13.654 14.553 1.00 79.00 102 LYS A N 1
ATOM 798 C CA . LYS A 1 102 ? -22.609 14.492 14.087 1.00 79.00 102 LYS A CA 1
ATOM 799 C C . LYS A 1 102 ? -23.052 15.554 15.107 1.00 79.00 102 LYS A C 1
ATOM 801 O O . LYS A 1 102 ? -23.575 16.588 14.717 1.00 79.00 102 LYS A O 1
ATOM 806 N N . ASN A 1 103 ? -22.791 15.324 16.393 1.00 82.88 103 ASN A N 1
ATOM 807 C CA . ASN A 1 103 ? -23.152 16.225 17.489 1.00 82.88 103 ASN A CA 1
ATOM 808 C C . ASN A 1 103 ? -22.027 17.223 17.829 1.00 82.88 103 ASN A C 1
ATOM 810 O O . ASN A 1 103 ? -22.107 17.932 18.829 1.00 82.88 103 ASN A O 1
ATOM 814 N N . GLY A 1 104 ? -20.948 17.257 17.039 1.00 82.00 104 GLY A N 1
ATOM 815 C CA . GLY A 1 104 ? -19.798 18.136 17.246 1.00 82.00 104 GLY A CA 1
ATOM 816 C C . GLY A 1 104 ? -18.847 17.702 18.366 1.00 82.00 104 GLY A C 1
ATOM 817 O O . GLY A 1 104 ? -17.855 18.390 18.609 1.00 82.00 104 GLY A O 1
ATOM 818 N N . THR A 1 105 ? -19.104 16.572 19.032 1.00 86.81 105 THR A N 1
ATOM 819 C CA . THR A 1 105 ? -18.216 16.015 20.061 1.00 86.81 105 THR A CA 1
ATOM 820 C C . THR A 1 105 ? -16.990 15.389 19.406 1.00 86.81 105 THR A C 1
ATOM 822 O O . THR A 1 105 ? -17.117 14.617 18.453 1.00 86.81 105 THR A O 1
ATOM 825 N N . GLU A 1 106 ? -15.801 15.696 19.926 1.00 88.62 106 GLU A N 1
ATOM 826 C CA . GLU A 1 106 ? -14.574 15.014 19.517 1.00 88.62 106 GLU A CA 1
ATOM 827 C C . GLU A 1 106 ? -14.557 13.589 20.071 1.00 88.62 106 GLU A C 1
ATOM 829 O O . GLU A 1 106 ? -14.538 13.380 21.283 1.00 88.62 106 GLU A O 1
ATOM 834 N N . ILE A 1 107 ? -14.536 12.616 19.167 1.00 89.88 107 ILE A N 1
ATOM 835 C CA . ILE A 1 107 ? -14.332 11.202 19.460 1.00 89.88 107 ILE A CA 1
ATOM 836 C C . ILE A 1 107 ? -12.954 10.768 18.961 1.00 89.88 107 ILE A C 1
ATOM 838 O O . ILE A 1 107 ? -12.407 11.326 18.002 1.00 89.88 107 ILE A O 1
ATOM 842 N N . GLN A 1 108 ? -12.375 9.780 19.635 1.00 92.19 108 GLN A N 1
ATOM 843 C CA . GLN A 1 108 ? -11.121 9.163 19.219 1.00 92.19 108 GLN A CA 1
ATOM 844 C C . GLN A 1 108 ? -11.442 7.930 18.385 1.00 92.19 108 GLN A C 1
ATOM 846 O O . GLN A 1 108 ? -12.180 7.062 18.836 1.00 92.19 108 GLN A O 1
ATOM 851 N N . ILE A 1 109 ? -10.894 7.855 17.182 1.00 91.62 109 ILE A N 1
ATOM 852 C CA . ILE A 1 109 ? -11.102 6.739 16.260 1.00 91.62 109 ILE A CA 1
ATOM 853 C C . ILE A 1 109 ? -9.761 6.102 15.901 1.00 91.62 109 ILE A C 1
ATOM 855 O O . ILE A 1 109 ? -8.699 6.726 16.021 1.00 91.62 109 ILE A O 1
ATOM 859 N N . ILE A 1 110 ? -9.822 4.864 15.436 1.00 92.38 110 ILE A N 1
ATOM 860 C CA . ILE A 1 110 ? -8.715 4.136 14.839 1.00 92.38 110 ILE A CA 1
ATOM 861 C C . ILE A 1 110 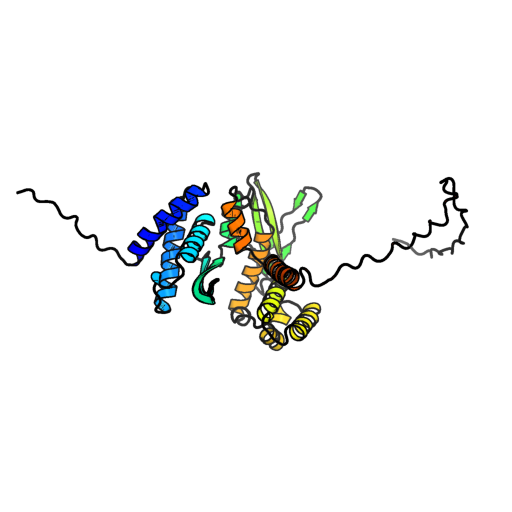? -8.883 4.180 13.317 1.00 92.38 110 ILE A C 1
ATOM 863 O O . ILE A 1 110 ? -9.922 3.814 12.772 1.00 92.38 110 ILE A O 1
ATOM 867 N N . GLU A 1 111 ? -7.849 4.649 12.626 1.00 88.94 111 GLU A N 1
ATOM 868 C CA . GLU A 1 111 ? -7.722 4.558 11.172 1.00 88.94 111 GLU A CA 1
ATOM 869 C C . GLU A 1 111 ? -6.726 3.437 10.862 1.00 88.94 111 GLU A C 1
ATOM 871 O O . GLU A 1 111 ? -5.624 3.410 11.420 1.00 88.94 111 GLU A O 1
ATOM 876 N N . MET A 1 112 ? -7.114 2.505 9.992 1.00 88.50 112 MET A N 1
ATOM 877 C CA . MET A 1 112 ? -6.202 1.496 9.456 1.00 88.50 112 MET A CA 1
ATOM 878 C C . MET A 1 112 ? -5.623 1.958 8.125 1.00 88.50 112 MET A C 1
ATOM 880 O O . MET A 1 112 ? -6.296 2.634 7.348 1.00 88.50 112 MET A O 1
ATOM 884 N N . GLY A 1 113 ? -4.406 1.528 7.823 1.00 87.88 113 GLY A N 1
ATOM 885 C CA . GLY A 1 113 ? -3.868 1.628 6.476 1.00 87.88 113 GLY A CA 1
ATOM 886 C C . GLY A 1 113 ? -3.058 0.398 6.110 1.00 87.88 113 GLY A C 1
ATOM 887 O O . GLY A 1 113 ? -2.471 -0.263 6.965 1.00 87.88 113 GLY A O 1
ATOM 888 N N . ILE A 1 114 ? -3.035 0.088 4.819 1.00 89.06 114 ILE A N 1
ATOM 889 C CA . ILE A 1 114 ? -2.250 -1.020 4.280 1.00 89.06 114 ILE A CA 1
ATOM 890 C C . ILE A 1 114 ? -0.788 -0.566 4.180 1.00 89.06 114 ILE A C 1
ATOM 892 O O . ILE A 1 114 ? -0.482 0.478 3.590 1.00 89.06 114 ILE A O 1
ATOM 896 N N . GLU A 1 115 ? 0.127 -1.344 4.753 1.00 83.88 115 GLU A N 1
ATOM 897 C CA . GLU A 1 115 ? 1.570 -1.096 4.677 1.00 83.88 115 GLU A CA 1
ATOM 898 C C . GLU A 1 115 ? 2.351 -2.342 4.270 1.00 83.88 115 GLU A C 1
ATOM 900 O O . GLU A 1 115 ? 1.770 -3.402 4.056 1.00 83.88 115 GLU A O 1
ATOM 905 N N . GLY A 1 116 ? 3.668 -2.165 4.116 1.00 85.81 116 GLY A N 1
ATOM 906 C CA . GLY A 1 116 ? 4.605 -3.222 3.750 1.00 85.81 116 GLY A CA 1
ATOM 907 C C . GLY A 1 116 ? 4.106 -4.045 2.570 1.00 85.81 116 GLY A C 1
ATOM 908 O O . GLY A 1 116 ? 3.902 -3.496 1.487 1.00 85.81 116 GLY A O 1
ATOM 909 N N . ASP A 1 117 ? 3.896 -5.335 2.821 1.00 88.38 117 ASP A N 1
ATOM 910 C CA . ASP A 1 117 ? 3.486 -6.328 1.825 1.00 88.38 117 ASP A CA 1
ATOM 911 C C . ASP A 1 117 ? 1.966 -6.569 1.813 1.00 88.38 117 ASP A C 1
ATOM 913 O O . ASP A 1 117 ? 1.486 -7.504 1.182 1.00 88.38 117 ASP A O 1
ATOM 917 N N . GLY A 1 118 ? 1.169 -5.728 2.481 1.00 91.50 118 GLY A N 1
ATOM 918 C CA . GLY A 1 118 ? -0.278 -5.928 2.576 1.00 91.50 118 GLY A CA 1
ATOM 919 C C . GLY A 1 118 ? -1.002 -5.897 1.227 1.00 91.50 118 GLY A C 1
ATOM 920 O O . GLY A 1 118 ? -1.924 -6.679 1.017 1.00 91.50 118 GLY A O 1
ATOM 921 N N . ASN A 1 119 ? -0.556 -5.067 0.276 1.00 91.31 119 ASN A N 1
ATOM 922 C CA . ASN A 1 119 ? -1.128 -5.057 -1.078 1.00 91.31 119 ASN A CA 1
ATOM 923 C C . ASN A 1 119 ? -0.781 -6.334 -1.853 1.00 91.31 119 ASN A C 1
ATOM 925 O O . ASN A 1 119 ? -1.640 -6.897 -2.526 1.00 91.31 119 ASN A O 1
ATOM 929 N N . ASP A 1 120 ? 0.451 -6.822 -1.733 1.00 92.00 120 ASP A N 1
ATOM 930 C CA . ASP A 1 120 ? 0.877 -8.098 -2.308 1.00 92.00 120 ASP A CA 1
ATOM 931 C C . ASP A 1 120 ? 0.093 -9.266 -1.708 1.00 92.00 120 ASP A C 1
ATOM 933 O O . ASP A 1 120 ? -0.315 -10.180 -2.421 1.00 92.00 120 ASP A O 1
ATOM 937 N N . ALA A 1 121 ? -0.164 -9.215 -0.402 1.00 92.88 121 ALA A N 1
ATOM 938 C CA . ALA A 1 121 ? -0.938 -10.220 0.300 1.00 92.88 121 ALA A CA 1
ATOM 939 C C . ALA A 1 121 ? -2.410 -10.210 -0.154 1.00 92.88 121 ALA A C 1
ATOM 941 O O . ALA A 1 121 ? -2.978 -11.272 -0.405 1.00 92.88 121 ALA A O 1
ATOM 942 N N . ILE A 1 122 ? -3.006 -9.028 -0.356 1.00 93.31 122 ILE A N 1
ATOM 943 C CA . ILE A 1 122 ? -4.335 -8.881 -0.974 1.00 93.31 122 ILE A CA 1
ATOM 944 C C . ILE A 1 122 ? -4.336 -9.463 -2.390 1.00 93.31 122 ILE A C 1
ATOM 946 O O . ILE A 1 122 ? -5.227 -10.237 -2.724 1.00 93.31 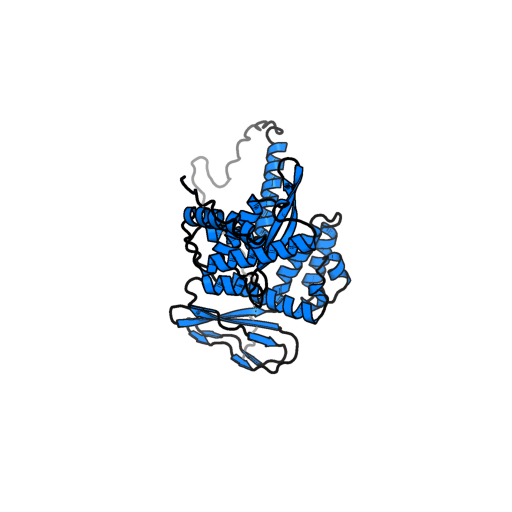122 ILE A O 1
ATOM 950 N N . LEU A 1 123 ? -3.333 -9.148 -3.212 1.00 94.06 123 LEU A N 1
ATOM 951 C CA . LEU A 1 123 ? -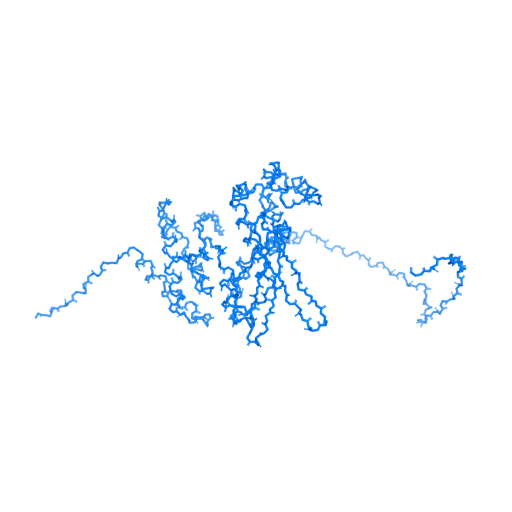3.233 -9.680 -4.571 1.00 94.06 123 LEU A CA 1
ATOM 952 C C . LEU A 1 123 ? -3.096 -11.207 -4.590 1.00 94.06 123 LEU A C 1
ATOM 954 O O . LEU A 1 123 ? -3.722 -11.871 -5.405 1.00 94.06 123 LEU A O 1
ATOM 958 N N . SER A 1 124 ? -2.293 -11.764 -3.690 1.00 93.44 124 SER A N 1
ATOM 959 C CA . SER A 1 124 ? -2.088 -13.209 -3.581 1.00 93.44 124 SER A CA 1
ATOM 960 C C . SER A 1 124 ? -3.362 -13.946 -3.152 1.00 93.44 124 SER A C 1
ATOM 962 O O . SER A 1 124 ? -3.619 -15.058 -3.602 1.00 93.44 124 SER A O 1
ATOM 964 N N . ARG A 1 125 ? -4.186 -13.318 -2.302 1.00 92.12 125 ARG A N 1
ATOM 965 C CA . ARG A 1 125 ? -5.425 -13.909 -1.768 1.00 92.12 125 ARG A CA 1
ATOM 966 C C . ARG A 1 125 ? -6.631 -13.722 -2.687 1.00 92.12 125 ARG A C 1
ATOM 968 O O . ARG A 1 125 ? -7.468 -14.613 -2.765 1.00 92.12 125 ARG A O 1
ATOM 975 N N . PHE A 1 126 ? -6.732 -12.563 -3.333 1.00 93.56 126 PHE A N 1
ATOM 976 C CA . PHE A 1 126 ? -7.934 -12.120 -4.045 1.00 93.56 126 PHE A CA 1
ATOM 977 C C . PHE A 1 126 ? -7.676 -11.771 -5.514 1.00 93.56 126 PHE A C 1
ATOM 979 O O . PHE A 1 126 ? -8.568 -11.275 -6.188 1.00 93.56 126 PHE A O 1
ATOM 986 N N . GLY A 1 127 ? -6.469 -11.971 -6.044 1.00 93.56 127 GLY A N 1
ATOM 987 C CA . GLY A 1 127 ? -6.178 -11.725 -7.455 1.00 93.56 127 GLY A CA 1
ATOM 988 C C . GLY A 1 127 ? -7.012 -12.631 -8.359 1.00 93.56 127 GLY A C 1
ATOM 989 O O . GLY A 1 127 ? -7.031 -13.851 -8.188 1.00 93.56 127 GLY A O 1
ATOM 990 N N . ARG A 1 128 ? -7.700 -12.051 -9.346 1.00 94.50 128 ARG A N 1
ATOM 991 C CA . ARG A 1 128 ? -8.571 -12.814 -10.243 1.00 94.50 128 ARG A CA 1
ATOM 992 C C . ARG A 1 128 ? -7.736 -13.790 -11.065 1.00 94.50 128 ARG A C 1
ATOM 994 O O . ARG A 1 128 ? -6.875 -13.373 -11.834 1.00 94.50 128 ARG A O 1
ATOM 1001 N N . ASN A 1 129 ? -8.022 -15.082 -10.918 1.00 94.94 129 ASN A N 1
ATOM 1002 C CA . ASN A 1 129 ? -7.272 -16.181 -11.533 1.00 94.94 129 ASN A CA 1
ATOM 1003 C C . ASN A 1 129 ? -5.774 -16.209 -11.181 1.00 94.94 129 ASN A C 1
ATOM 1005 O O . ASN A 1 129 ? -5.014 -16.903 -11.855 1.00 94.94 129 ASN A O 1
ATOM 1009 N N . VAL A 1 130 ? -5.334 -15.482 -10.151 1.00 96.06 130 VAL A N 1
ATOM 1010 C CA . VAL A 1 130 ? -3.934 -15.494 -9.720 1.00 96.06 130 VAL A CA 1
ATOM 1011 C C . VAL A 1 130 ? -3.678 -16.784 -8.954 1.00 96.06 130 VAL A C 1
ATOM 1013 O O . VAL A 1 130 ? -4.364 -17.099 -7.986 1.00 96.06 130 VAL A O 1
ATOM 1016 N N . LYS A 1 131 ? -2.671 -17.537 -9.390 1.00 96.00 131 LYS A N 1
ATOM 1017 C CA . LYS A 1 131 ? -2.197 -18.740 -8.706 1.00 96.00 131 LYS A CA 1
ATOM 1018 C C . LYS A 1 131 ? -1.045 -18.414 -7.768 1.00 96.00 131 LYS A C 1
ATOM 1020 O O . LYS A 1 131 ? -0.982 -18.937 -6.658 1.00 96.00 131 LYS A O 1
ATOM 1025 N N . THR A 1 132 ? -0.094 -17.594 -8.211 1.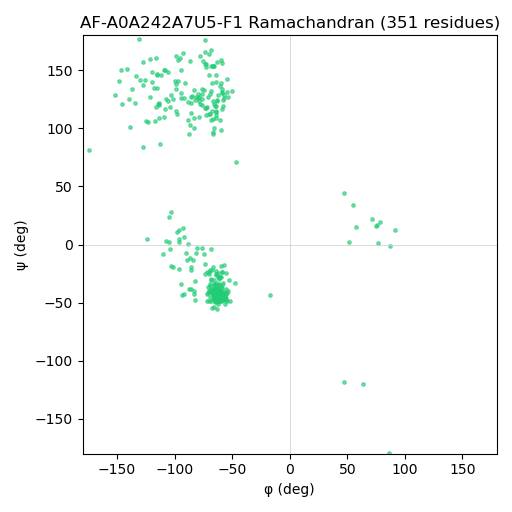00 95.75 132 THR A N 1
ATOM 1026 C CA . THR A 1 132 ? 1.075 -17.227 -7.405 1.00 95.75 132 THR A CA 1
ATOM 1027 C C . THR A 1 132 ? 1.603 -15.852 -7.799 1.00 95.75 132 THR A C 1
ATOM 1029 O O . THR A 1 132 ? 1.877 -15.579 -8.967 1.00 95.75 132 THR A O 1
ATOM 1032 N N . VAL A 1 133 ? 1.786 -14.993 -6.795 1.00 95.19 133 VAL A N 1
ATOM 1033 C CA . VAL A 1 133 ? 2.537 -13.738 -6.915 1.00 95.19 133 VAL A CA 1
ATOM 1034 C C . VAL A 1 133 ? 4.002 -14.057 -6.628 1.00 95.19 133 VAL A C 1
ATOM 1036 O O . VAL A 1 133 ? 4.360 -14.353 -5.486 1.00 95.19 133 VAL A O 1
ATOM 1039 N N . HIS A 1 134 ? 4.851 -14.050 -7.656 1.00 94.69 134 HIS A N 1
ATOM 1040 C CA . HIS A 1 134 ? 6.276 -14.335 -7.479 1.00 94.69 134 HIS A CA 1
ATOM 1041 C C . HIS A 1 134 ? 7.012 -13.127 -6.901 1.00 94.69 134 HIS A C 1
ATOM 1043 O O . HIS A 1 134 ? 6.543 -11.989 -6.957 1.00 94.69 134 HIS A O 1
ATOM 1049 N N . ARG A 1 135 ? 8.209 -13.373 -6.357 1.00 92.69 135 ARG A N 1
ATOM 1050 C CA . ARG A 1 135 ? 9.072 -12.309 -5.837 1.00 92.69 135 ARG A CA 1
ATOM 1051 C C . ARG A 1 135 ? 9.373 -11.287 -6.936 1.00 92.69 135 ARG A C 1
ATOM 1053 O O . ARG A 1 135 ? 9.852 -11.654 -8.010 1.00 92.69 135 ARG A O 1
ATOM 1060 N N . HIS A 1 136 ? 9.150 -10.012 -6.629 1.00 94.44 136 HIS A N 1
ATOM 1061 C CA . HIS A 1 136 ? 9.421 -8.921 -7.554 1.00 94.44 136 HIS A CA 1
ATOM 1062 C C . HIS A 1 136 ? 10.917 -8.730 -7.805 1.00 94.44 136 HIS A C 1
ATOM 1064 O O . HIS A 1 136 ? 11.771 -9.045 -6.969 1.00 94.44 136 HIS A O 1
ATOM 1070 N N . TRP A 1 137 ? 11.230 -8.176 -8.970 1.00 96.00 137 TRP A N 1
ATOM 1071 C CA . TRP A 1 137 ? 12.577 -7.760 -9.342 1.00 96.00 137 TRP A CA 1
ATOM 1072 C C . TRP A 1 137 ? 12.742 -6.269 -9.074 1.00 96.00 137 TRP A C 1
ATOM 1074 O O . TRP A 1 137 ? 11.834 -5.484 -9.343 1.00 96.00 137 TRP A O 1
ATOM 1084 N N . GLU A 1 138 ? 13.910 -5.880 -8.573 1.00 95.88 138 GLU A N 1
ATOM 1085 C CA . GLU A 1 138 ? 14.291 -4.484 -8.341 1.00 95.88 138 GLU A CA 1
ATOM 1086 C C . GLU A 1 138 ? 15.415 -4.120 -9.308 1.00 95.88 138 GLU A C 1
ATOM 1088 O O . GLU A 1 138 ? 16.596 -4.254 -8.986 1.00 95.88 138 GLU A O 1
ATOM 1093 N N . VAL A 1 139 ? 15.037 -3.695 -10.513 1.00 96.62 139 VAL A N 1
ATOM 1094 C CA . VAL A 1 139 ? 15.984 -3.403 -11.594 1.00 96.62 139 VAL A CA 1
ATOM 1095 C C . VAL A 1 139 ? 16.618 -2.037 -11.352 1.00 96.62 139 VAL A C 1
ATOM 1097 O O . VAL A 1 139 ? 15.921 -1.021 -11.234 1.00 96.62 139 VAL A O 1
ATOM 1100 N N . ARG A 1 140 ? 17.949 -2.007 -11.286 1.00 95.88 140 ARG A N 1
ATOM 1101 C CA . ARG A 1 140 ? 18.735 -0.798 -11.013 1.00 95.88 140 ARG A CA 1
ATOM 1102 C C . ARG A 1 140 ? 19.291 -0.155 -12.282 1.00 95.88 140 ARG A C 1
ATOM 1104 O O . ARG A 1 140 ? 19.381 -0.803 -13.318 1.00 95.88 140 ARG A O 1
ATOM 1111 N N . GLU A 1 141 ? 19.693 1.115 -12.186 1.00 93.69 141 GLU A N 1
ATOM 1112 C CA . GLU A 1 141 ? 20.210 1.948 -13.298 1.00 93.69 141 GLU A CA 1
ATOM 1113 C C . GLU A 1 141 ? 21.275 1.274 -14.166 1.00 93.69 141 GLU A C 1
ATOM 1115 O O . GLU A 1 141 ? 21.360 1.537 -15.363 1.00 93.69 141 GLU A O 1
ATOM 1120 N N . HIS A 1 142 ? 22.100 0.420 -13.566 1.00 93.38 142 HIS A N 1
ATOM 1121 C CA . HIS A 1 142 ? 23.216 -0.227 -14.248 1.00 93.38 142 HIS A CA 1
ATOM 1122 C C . HIS A 1 142 ? 22.986 -1.712 -14.534 1.00 93.38 142 HIS A C 1
ATOM 1124 O O . HIS A 1 142 ? 23.895 -2.372 -15.036 1.00 93.38 142 HIS A O 1
ATOM 1130 N N . ASP A 1 143 ? 21.814 -2.250 -14.210 1.00 96.00 143 ASP A N 1
ATOM 1131 C CA . ASP A 1 143 ? 21.477 -3.630 -14.539 1.00 96.00 143 ASP A CA 1
ATOM 1132 C C . ASP A 1 143 ? 21.204 -3.775 -16.042 1.00 96.00 143 ASP A C 1
ATOM 1134 O O . ASP A 1 143 ? 20.787 -2.831 -16.714 1.00 96.00 143 ASP A O 1
ATOM 1138 N N . GLU A 1 144 ? 21.426 -4.971 -16.585 1.00 95.69 144 GLU A N 1
ATOM 1139 C CA . GLU A 1 144 ? 20.963 -5.276 -17.941 1.00 95.69 144 GLU A CA 1
ATOM 1140 C C . GLU A 1 144 ? 19.525 -5.757 -17.855 1.00 95.69 144 GLU A C 1
ATOM 1142 O O . GLU A 1 144 ? 19.228 -6.726 -17.156 1.00 95.69 144 GLU A O 1
ATOM 1147 N N . PHE A 1 145 ? 18.631 -5.062 -18.549 1.00 96.00 145 PHE A N 1
ATOM 1148 C CA . PHE A 1 145 ? 17.217 -5.386 -18.565 1.00 96.00 145 PHE A CA 1
ATOM 1149 C C . PHE A 1 145 ? 16.669 -5.291 -19.982 1.00 96.00 145 PHE A C 1
ATOM 1151 O O . PHE A 1 145 ? 16.920 -4.307 -20.680 1.00 96.00 145 PHE A O 1
ATOM 1158 N N . THR A 1 146 ? 15.899 -6.295 -20.390 1.00 96.38 146 THR A N 1
ATOM 1159 C CA . THR A 1 146 ? 15.130 -6.259 -21.636 1.00 96.38 146 THR A CA 1
ATOM 1160 C C . THR A 1 146 ? 13.645 -6.296 -21.316 1.00 96.38 146 THR A C 1
ATOM 1162 O O . THR A 1 146 ? 13.200 -7.059 -20.458 1.00 96.38 146 THR A O 1
ATOM 1165 N N . TYR A 1 147 ? 12.877 -5.437 -21.982 1.00 94.62 147 TYR A N 1
ATOM 1166 C CA . TYR A 1 147 ? 11.427 -5.402 -21.827 1.00 94.62 147 TYR A CA 1
ATOM 1167 C C . TYR A 1 147 ? 10.770 -6.612 -22.494 1.00 94.62 147 TYR A C 1
ATOM 1169 O O . TYR A 1 147 ? 11.333 -7.159 -23.447 1.00 94.62 147 TYR A O 1
ATOM 1177 N N . PRO A 1 148 ? 9.566 -7.004 -22.038 1.00 92.88 148 PRO A N 1
ATOM 1178 C CA . PRO A 1 148 ? 8.794 -7.999 -22.753 1.00 92.88 148 PRO A CA 1
ATOM 1179 C C . PRO A 1 148 ? 8.483 -7.519 -24.173 1.00 92.88 148 PRO A C 1
ATOM 1181 O O . PRO A 1 148 ? 8.155 -6.351 -24.395 1.00 92.88 148 PRO A O 1
ATOM 1184 N N . GLY A 1 149 ? 8.581 -8.438 -25.127 1.00 89.75 149 GLY A N 1
ATOM 1185 C CA . GLY A 1 149 ? 8.194 -8.207 -26.516 1.00 89.75 149 GLY A CA 1
ATOM 1186 C C . GLY A 1 149 ? 6.811 -8.784 -26.785 1.00 89.75 149 GLY A C 1
ATOM 1187 O O . GLY A 1 149 ? 6.512 -9.880 -26.318 1.00 89.75 149 GLY A O 1
ATOM 1188 N N . TYR A 1 150 ? 5.992 -8.080 -27.564 1.00 88.44 150 TYR A N 1
ATOM 1189 C CA . TYR A 1 150 ? 4.671 -8.552 -27.980 1.00 88.44 150 TYR A CA 1
ATOM 1190 C C . TYR A 1 150 ? 4.667 -8.794 -29.489 1.00 88.44 150 TYR A C 1
ATOM 1192 O O . TYR A 1 150 ? 4.929 -7.880 -30.269 1.00 88.44 150 TYR A O 1
ATOM 1200 N N . ALA A 1 151 ? 4.361 -10.022 -29.898 1.00 85.62 151 ALA A N 1
ATOM 1201 C CA . ALA A 1 151 ? 4.188 -10.418 -31.290 1.00 85.62 151 ALA A CA 1
ATOM 1202 C C . ALA A 1 151 ? 2.831 -11.124 -31.440 1.00 85.62 151 ALA A C 1
ATOM 1204 O O . ALA A 1 151 ? 2.722 -12.349 -31.357 1.00 85.62 151 ALA A O 1
ATOM 1205 N N . GLY A 1 152 ? 1.767 -10.334 -31.609 1.00 86.44 152 GLY A N 1
ATOM 1206 C CA . GLY A 1 152 ? 0.394 -10.841 -31.557 1.00 86.44 152 GLY A CA 1
ATOM 1207 C C . GLY A 1 152 ? 0.066 -11.389 -30.165 1.00 86.44 152 GLY A C 1
ATOM 1208 O O . GLY A 1 152 ? 0.142 -10.654 -29.187 1.00 86.44 152 GLY A O 1
ATOM 1209 N N . LEU A 1 153 ? -0.279 -12.680 -30.082 1.00 83.50 153 LEU A N 1
ATOM 1210 C CA . LEU A 1 153 ? -0.528 -13.385 -28.813 1.00 83.50 153 LEU A CA 1
ATOM 1211 C C . LEU A 1 153 ? 0.754 -13.916 -28.150 1.00 83.50 153 LEU A C 1
ATOM 1213 O O . LEU A 1 153 ? 0.718 -14.328 -26.994 1.00 83.50 153 LEU A O 1
ATOM 1217 N N . ALA A 1 154 ? 1.878 -13.948 -28.872 1.00 83.75 154 ALA A N 1
ATOM 1218 C CA . ALA A 1 154 ? 3.141 -14.405 -28.314 1.00 83.75 154 ALA A CA 1
ATOM 1219 C C . ALA A 1 154 ? 3.795 -13.274 -27.516 1.00 83.75 154 ALA A C 1
ATOM 1221 O O . ALA A 1 154 ? 4.001 -12.173 -28.032 1.00 83.75 154 ALA A O 1
ATOM 1222 N N . VAL A 1 155 ? 4.148 -13.571 -26.267 1.00 86.75 155 VAL A N 1
ATOM 1223 C CA . VAL A 1 155 ? 4.868 -12.652 -25.386 1.00 86.75 155 VAL A CA 1
ATOM 1224 C C . VAL A 1 155 ? 6.246 -13.230 -25.103 1.00 86.75 155 VAL A C 1
ATOM 1226 O O . VAL A 1 155 ? 6.371 -14.330 -24.566 1.00 86.75 155 VAL A O 1
ATOM 1229 N N . THR A 1 156 ? 7.288 -12.485 -25.457 1.00 90.62 156 THR A N 1
ATOM 1230 C CA . THR A 1 156 ? 8.654 -12.792 -25.028 1.00 90.62 156 THR A CA 1
ATOM 1231 C C . THR A 1 156 ? 8.835 -12.235 -23.617 1.00 90.62 156 THR A C 1
ATOM 1233 O O . THR A 1 156 ? 8.602 -11.039 -23.430 1.00 90.62 156 THR A O 1
ATOM 1236 N N . PRO A 1 157 ? 9.232 -13.047 -22.621 1.00 92.38 157 PRO A N 1
ATOM 1237 C CA . PRO A 1 157 ? 9.412 -12.570 -21.255 1.00 92.38 157 PRO A CA 1
ATOM 1238 C C . PRO A 1 157 ? 10.584 -11.579 -21.159 1.00 92.38 157 PRO A C 1
ATOM 1240 O O . PRO A 1 157 ? 11.528 -11.666 -21.948 1.00 92.38 157 PRO A O 1
ATOM 1243 N N . PRO A 1 158 ? 10.563 -10.660 -20.180 1.00 95.50 158 PRO A N 1
ATOM 1244 C CA . PRO A 1 158 ? 11.703 -9.797 -19.910 1.00 95.50 158 PRO A CA 1
ATOM 1245 C C . PRO A 1 158 ? 12.906 -10.601 -19.401 1.00 95.50 158 PRO A C 1
ATOM 1247 O O . PRO A 1 158 ? 12.748 -11.640 -18.755 1.00 95.50 158 PRO A O 1
ATOM 1250 N N . SER A 1 159 ? 14.114 -10.079 -19.618 1.00 95.38 159 SER A N 1
ATOM 1251 C CA . SER A 1 159 ? 15.343 -10.597 -19.005 1.00 95.38 159 SER A CA 1
ATOM 1252 C C . SER A 1 159 ? 15.961 -9.574 -18.058 1.00 95.38 159 SER A C 1
ATOM 1254 O O . SER A 1 159 ? 15.867 -8.370 -18.292 1.00 95.38 159 SER A O 1
ATOM 1256 N N . TRP A 1 160 ? 16.596 -10.050 -16.985 1.00 95.75 160 TRP A N 1
ATOM 1257 C CA . TRP A 1 160 ? 17.283 -9.208 -16.007 1.00 95.75 160 TRP A CA 1
ATOM 1258 C C . TRP A 1 160 ? 18.601 -9.850 -15.562 1.00 95.75 160 TRP A C 1
ATOM 1260 O O . TRP A 1 160 ? 18.606 -10.977 -15.066 1.00 95.75 160 TRP A O 1
ATOM 1270 N N . THR A 1 161 ? 19.702 -9.110 -15.694 1.00 95.50 161 THR A N 1
ATOM 1271 C CA . THR A 1 161 ? 21.019 -9.473 -15.156 1.00 95.50 161 THR A CA 1
ATOM 1272 C C . THR A 1 161 ? 21.443 -8.421 -14.125 1.00 95.50 161 THR A C 1
ATOM 1274 O O . THR A 1 161 ? 21.819 -7.304 -14.505 1.00 95.50 161 THR A O 1
ATOM 1277 N N . PRO A 1 162 ? 21.398 -8.743 -12.819 1.00 93.06 162 PRO A N 1
ATOM 1278 C CA . PRO A 1 162 ? 21.714 -7.785 -11.769 1.00 93.06 162 PRO A CA 1
ATOM 1279 C C . PRO A 1 162 ? 23.216 -7.475 -11.728 1.00 93.06 162 PRO A C 1
ATOM 1281 O O . PRO A 1 162 ? 24.050 -8.369 -11.582 1.00 93.06 162 PRO A O 1
ATOM 1284 N N . LYS A 1 163 ? 23.561 -6.187 -11.785 1.00 91.81 163 LYS A N 1
ATOM 1285 C CA . LYS A 1 163 ? 24.905 -5.651 -11.501 1.00 91.81 163 LYS A CA 1
ATOM 1286 C C . LYS A 1 163 ? 24.973 -4.989 -10.124 1.00 91.81 163 LYS A C 1
ATOM 1288 O O . LYS A 1 163 ? 26.066 -4.818 -9.585 1.00 91.81 163 LYS A O 1
ATOM 1293 N N . GLY A 1 164 ? 23.821 -4.633 -9.544 1.00 81.38 164 GLY A N 1
ATOM 1294 C CA . GLY A 1 164 ? 23.693 -4.251 -8.132 1.00 81.38 164 GLY A CA 1
ATOM 1295 C C . GLY A 1 164 ? 24.150 -2.828 -7.795 1.00 81.38 164 GLY A C 1
ATOM 1296 O O . GLY A 1 164 ? 24.427 -2.538 -6.633 1.00 81.38 164 GLY A O 1
ATOM 1297 N N . LYS A 1 165 ? 24.246 -1.934 -8.786 1.00 86.62 165 LYS A N 1
ATOM 1298 C CA . LYS A 1 165 ? 24.669 -0.535 -8.604 1.00 86.62 165 LYS A CA 1
ATOM 1299 C C . LYS A 1 165 ? 23.571 0.435 -9.035 1.00 86.62 165 LYS A C 1
ATOM 1301 O O . LYS A 1 165 ? 22.857 0.156 -9.992 1.00 86.62 165 LYS A O 1
ATOM 1306 N N . GLY A 1 166 ? 23.509 1.592 -8.379 1.00 89.31 166 GLY A N 1
ATOM 1307 C CA . GLY A 1 166 ? 22.557 2.660 -8.697 1.00 89.31 166 GLY A CA 1
ATOM 1308 C C . GLY A 1 166 ? 21.201 2.510 -8.005 1.00 89.31 166 GLY A C 1
ATOM 1309 O O . GLY A 1 166 ? 20.972 1.582 -7.213 1.00 89.31 166 GLY A O 1
ATOM 1310 N N . LYS A 1 167 ? 20.313 3.462 -8.290 1.00 93.69 167 LYS A N 1
ATOM 1311 C CA . LYS A 1 167 ? 18.935 3.497 -7.777 1.00 93.69 167 LYS A CA 1
ATOM 1312 C C . LYS A 1 167 ? 18.075 2.439 -8.473 1.00 93.69 167 LYS A C 1
ATOM 1314 O O . LYS A 1 167 ? 18.371 2.042 -9.599 1.00 93.69 167 LYS A O 1
ATOM 1319 N N . VAL A 1 168 ? 17.007 1.987 -7.820 1.00 95.50 168 VAL A N 1
ATOM 1320 C CA . VAL A 1 168 ? 15.977 1.153 -8.448 1.00 95.50 168 VAL A CA 1
ATOM 1321 C C . VAL A 1 168 ? 15.153 2.044 -9.367 1.00 95.50 168 VAL A C 1
ATOM 1323 O O . VAL A 1 168 ? 14.507 2.998 -8.922 1.00 95.50 168 VAL A O 1
ATOM 1326 N N . ILE A 1 169 ? 15.194 1.731 -10.658 1.00 96.06 169 ILE A N 1
ATOM 1327 C CA . ILE A 1 169 ? 14.468 2.467 -11.695 1.00 96.06 169 ILE A CA 1
ATOM 1328 C C . ILE A 1 169 ? 13.201 1.751 -12.136 1.00 96.06 169 ILE A C 1
ATOM 1330 O O . ILE A 1 169 ? 12.327 2.395 -12.709 1.00 96.06 169 ILE A O 1
ATOM 1334 N N . ARG A 1 170 ? 13.090 0.442 -11.871 1.00 95.81 170 ARG A N 1
ATOM 1335 C CA . ARG A 1 170 ? 11.911 -0.355 -12.220 1.00 95.81 170 ARG A CA 1
ATOM 1336 C C . ARG A 1 170 ? 11.650 -1.440 -11.202 1.00 95.81 170 ARG A C 1
ATOM 1338 O O . ARG A 1 170 ? 12.578 -2.014 -10.630 1.00 95.81 170 ARG A O 1
ATOM 1345 N N . VAL A 1 171 ? 10.376 -1.773 -11.064 1.00 97.00 171 VAL A N 1
ATOM 1346 C CA . VAL A 1 171 ? 9.931 -2.985 -10.380 1.00 97.00 171 VAL A CA 1
ATOM 1347 C C . VAL A 1 171 ? 9.192 -3.861 -11.376 1.00 97.00 171 VAL A C 1
ATOM 1349 O O . VAL A 1 171 ? 8.353 -3.361 -12.124 1.00 97.00 171 VAL A O 1
ATOM 1352 N N . VAL A 1 172 ? 9.502 -5.157 -11.374 1.00 96.81 172 VAL A N 1
ATOM 1353 C CA . VAL A 1 172 ? 8.853 -6.155 -12.237 1.00 96.81 172 VAL A CA 1
ATOM 1354 C C . VAL A 1 172 ? 8.213 -7.232 -11.372 1.00 96.81 172 VAL A C 1
ATOM 1356 O O . VAL A 1 172 ? 8.891 -7.821 -10.534 1.00 96.81 172 VAL A O 1
ATOM 1359 N N . TYR A 1 173 ? 6.928 -7.508 -11.586 1.00 96.25 173 TYR A N 1
ATOM 1360 C CA . TYR A 1 173 ? 6.210 -8.622 -10.966 1.00 96.25 173 TYR A CA 1
ATOM 1361 C C . TYR A 1 173 ? 5.905 -9.707 -11.987 1.00 96.25 173 TYR A C 1
ATOM 1363 O O . TYR A 1 173 ? 5.108 -9.459 -12.894 1.00 96.25 173 TYR A O 1
ATOM 1371 N N . PRO A 1 174 ? 6.460 -10.912 -11.809 1.00 95.69 174 PRO A N 1
ATOM 1372 C CA . PRO A 1 174 ? 5.948 -12.107 -12.455 1.00 95.69 174 PRO A CA 1
ATOM 1373 C C . PRO A 1 174 ? 4.703 -12.595 -11.703 1.00 95.69 174 PRO A C 1
ATOM 1375 O O . PRO A 1 174 ? 4.764 -12.900 -10.509 1.00 95.69 174 PRO A O 1
ATOM 1378 N N . ILE A 1 175 ? 3.573 -12.678 -12.397 1.00 96.62 175 ILE A N 1
ATOM 1379 C CA . ILE A 1 175 ? 2.310 -13.187 -11.859 1.00 96.62 175 ILE A CA 1
ATOM 1380 C C . ILE A 1 175 ? 1.946 -14.446 -12.628 1.00 96.62 175 ILE A C 1
ATOM 1382 O O . ILE A 1 175 ? 1.765 -14.398 -13.842 1.00 96.62 175 ILE A O 1
ATOM 1386 N N . GLU A 1 176 ? 1.864 -15.568 -11.921 1.00 96.06 176 GLU A N 1
ATOM 1387 C CA . GLU A 1 176 ? 1.415 -16.838 -12.483 1.00 96.06 176 GLU A CA 1
ATOM 1388 C C . GLU A 1 176 ? -0.091 -16.981 -12.274 1.00 96.06 176 GLU A C 1
ATOM 1390 O O . GLU A 1 176 ? -0.581 -16.892 -11.142 1.00 96.06 176 GLU A O 1
ATOM 1395 N N . TYR A 1 177 ? -0.814 -17.225 -13.362 1.00 96.12 177 TYR A N 1
ATOM 1396 C CA . TYR A 1 177 ? -2.248 -17.477 -13.360 1.00 96.12 177 TYR A CA 1
ATOM 1397 C C . TYR A 1 177 ? -2.559 -18.977 -13.281 1.00 96.12 177 TYR A C 1
ATOM 1399 O O . TYR A 1 177 ? -1.698 -19.840 -13.462 1.00 96.12 177 TYR A O 1
ATOM 1407 N N . ILE A 1 178 ? -3.813 -19.306 -12.966 1.00 95.75 178 ILE A N 1
ATOM 1408 C CA . ILE A 1 178 ? -4.277 -20.693 -12.779 1.00 95.75 178 ILE A CA 1
ATOM 1409 C C . ILE A 1 178 ? -4.131 -21.536 -14.057 1.00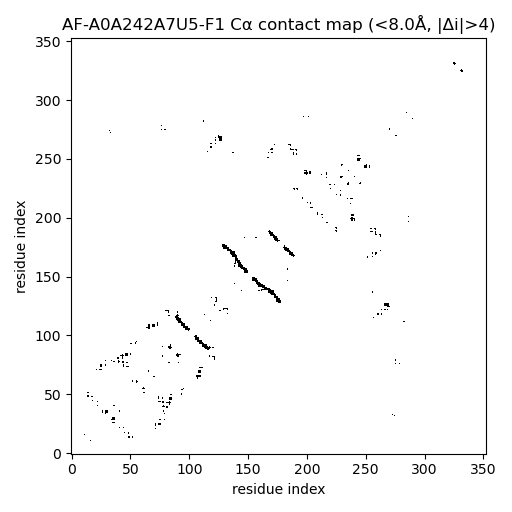 95.75 178 ILE A C 1
ATOM 1411 O O . ILE A 1 178 ? -3.904 -22.742 -13.967 1.00 95.75 178 ILE A O 1
ATOM 1415 N N . ASP A 1 179 ? -4.214 -20.916 -15.232 1.00 94.44 179 ASP A N 1
ATOM 1416 C CA . ASP A 1 179 ? -4.004 -21.562 -16.534 1.00 94.44 179 ASP A CA 1
ATOM 1417 C C . ASP A 1 179 ? -2.521 -21.831 -16.863 1.00 94.44 179 ASP A C 1
ATOM 1419 O O . ASP A 1 179 ? -2.215 -22.462 -17.875 1.00 94.44 179 ASP A O 1
ATOM 1423 N N . GLY A 1 180 ? -1.601 -21.405 -15.992 1.00 91.94 180 GLY A N 1
ATOM 1424 C CA . GLY A 1 180 ? -0.158 -21.552 -16.156 1.00 91.94 180 GLY A CA 1
ATOM 1425 C C . GLY A 1 180 ? 0.505 -20.421 -16.944 1.00 91.94 180 GLY A C 1
ATOM 1426 O O . GLY A 1 180 ? 1.728 -20.444 -17.094 1.00 91.94 180 GLY A O 1
ATOM 1427 N N . GLN A 1 181 ? -0.250 -19.428 -17.427 1.00 91.94 181 GLN A N 1
ATOM 1428 C CA . GLN A 1 181 ? 0.326 -18.236 -18.042 1.00 91.94 181 GLN A CA 1
ATOM 1429 C C . GLN A 1 181 ? 1.067 -17.407 -16.986 1.00 91.94 181 GLN A C 1
ATOM 1431 O O . GLN A 1 181 ? 0.591 -17.228 -15.863 1.00 91.94 181 GLN A O 1
ATOM 1436 N N . VAL A 1 182 ? 2.232 -16.870 -17.357 1.00 93.75 182 VAL A N 1
ATOM 1437 C CA . VAL A 1 182 ? 2.970 -15.905 -16.536 1.00 93.75 182 VAL A CA 1
ATOM 1438 C C . VAL A 1 182 ? 2.978 -14.560 -17.243 1.00 93.75 182 VAL A C 1
ATOM 1440 O O . VAL A 1 182 ? 3.502 -14.440 -18.350 1.00 93.75 182 VAL A O 1
ATOM 1443 N N . GLU A 1 183 ? 2.423 -13.545 -16.592 1.00 93.19 183 GLU A N 1
ATOM 1444 C CA . GLU A 1 183 ? 2.491 -12.163 -17.064 1.00 93.19 183 GLU A CA 1
ATOM 1445 C C . GLU A 1 183 ? 3.473 -11.351 -16.225 1.00 93.19 183 GLU A C 1
ATOM 1447 O O . GLU A 1 183 ? 3.649 -11.586 -15.028 1.00 93.19 183 GLU A O 1
ATOM 1452 N N . PHE A 1 184 ? 4.111 -10.372 -16.865 1.00 94.81 184 PHE A N 1
ATOM 1453 C CA . PHE A 1 184 ? 5.106 -9.512 -16.238 1.00 94.81 184 PHE A CA 1
ATOM 1454 C C . PHE A 1 184 ? 4.583 -8.083 -16.174 1.00 94.81 184 PHE A C 1
ATOM 1456 O O . PHE A 1 184 ? 4.507 -7.387 -17.186 1.00 94.81 184 PHE A O 1
ATOM 1463 N N . PHE A 1 185 ? 4.254 -7.628 -14.970 1.00 95.44 185 PHE A N 1
ATOM 1464 C CA . PHE A 1 185 ? 3.812 -6.261 -14.739 1.00 95.44 185 PHE A CA 1
ATOM 1465 C C . PHE A 1 185 ? 4.991 -5.389 -14.334 1.00 95.44 185 PHE A C 1
ATOM 1467 O O . PHE A 1 185 ? 5.737 -5.733 -13.420 1.00 95.44 185 PHE A O 1
ATOM 1474 N N . ILE A 1 186 ? 5.140 -4.2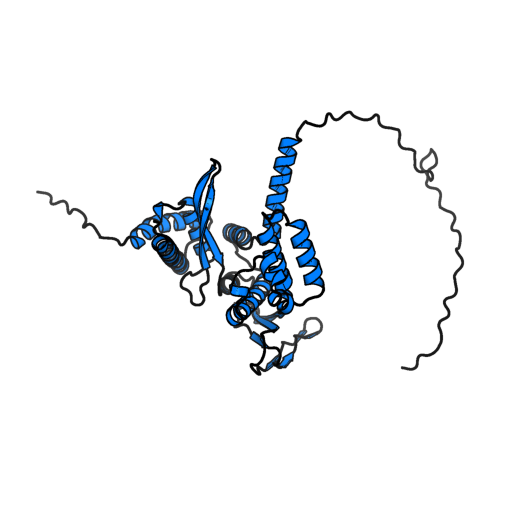44 -14.995 1.00 95.75 186 ILE A N 1
ATOM 1475 C CA . ILE A 1 186 ? 6.261 -3.327 -14.784 1.00 95.75 186 ILE A CA 1
ATOM 1476 C C . ILE A 1 186 ? 5.726 -1.966 -14.321 1.00 95.75 186 ILE A C 1
ATOM 1478 O O . ILE A 1 186 ? 4.688 -1.484 -14.797 1.00 95.75 186 ILE A O 1
ATOM 1482 N N . ALA A 1 187 ? 6.429 -1.353 -13.372 1.00 95.75 187 ALA A N 1
ATOM 1483 C CA . ALA A 1 187 ? 6.296 0.061 -13.044 1.00 95.75 187 ALA A CA 1
ATOM 1484 C C . ALA A 1 187 ? 7.666 0.727 -13.079 1.00 95.75 187 ALA A C 1
ATOM 1486 O O . ALA A 1 187 ? 8.647 0.183 -12.564 1.00 95.75 187 ALA A O 1
ATOM 1487 N N . GLU A 1 188 ? 7.694 1.918 -13.663 1.00 95.81 188 GLU A N 1
ATOM 1488 C CA . GLU A 1 188 ? 8.883 2.754 -13.723 1.00 95.81 188 GLU A CA 1
ATOM 1489 C C . GLU A 1 188 ? 8.980 3.619 -12.465 1.00 95.81 188 GLU A C 1
ATOM 1491 O O . GLU A 1 188 ? 7.991 3.923 -11.800 1.00 95.81 188 GLU A O 1
ATOM 1496 N N . ARG A 1 189 ? 10.179 4.087 -12.141 1.00 95.06 189 ARG A N 1
ATOM 1497 C CA . ARG A 1 189 ? 10.387 5.021 -11.033 1.00 95.06 189 ARG A CA 1
ATOM 1498 C C . ARG A 1 189 ? 9.608 6.319 -11.225 1.00 95.06 189 ARG A C 1
ATOM 1500 O O . ARG A 1 189 ? 8.949 6.776 -10.294 1.00 95.06 189 ARG A O 1
ATOM 1507 N N . GLU A 1 190 ? 9.628 6.872 -12.436 1.00 94.06 190 GLU A N 1
ATOM 1508 C CA . GLU A 1 190 ? 8.972 8.149 -12.753 1.00 94.06 190 GLU A CA 1
ATOM 1509 C C . GLU A 1 190 ? 7.445 8.079 -12.597 1.00 94.06 190 GLU A C 1
ATOM 1511 O O . GLU A 1 190 ? 6.800 9.067 -12.247 1.00 94.06 190 GLU A O 1
ATOM 1516 N N . ASP A 1 191 ? 6.854 6.888 -12.716 1.00 90.38 191 ASP A N 1
ATOM 1517 C CA . ASP A 1 191 ? 5.430 6.673 -12.468 1.00 90.38 191 ASP A CA 1
ATOM 1518 C C . ASP A 1 191 ? 4.995 7.069 -11.040 1.00 90.38 191 ASP A C 1
ATOM 1520 O O . ASP A 1 191 ? 3.819 7.355 -10.786 1.00 90.38 191 ASP A O 1
ATOM 1524 N N . VAL A 1 192 ? 5.913 7.080 -10.069 1.00 91.56 192 VAL A N 1
ATOM 1525 C CA . VAL A 1 192 ? 5.606 7.457 -8.680 1.00 91.56 192 VAL A CA 1
ATOM 1526 C C . VAL A 1 192 ? 5.291 8.952 -8.553 1.00 91.56 192 VAL A C 1
ATOM 1528 O O . VAL A 1 192 ? 4.573 9.347 -7.629 1.00 91.56 192 VAL A O 1
ATOM 1531 N N . LYS A 1 193 ? 5.739 9.777 -9.504 1.00 91.12 193 LYS A N 1
ATOM 1532 C CA . LYS A 1 193 ? 5.540 11.231 -9.514 1.00 91.12 193 LYS A CA 1
ATOM 1533 C C . LYS A 1 193 ? 4.076 11.637 -9.444 1.00 91.12 193 LYS A C 1
ATOM 1535 O O . LYS A 1 193 ? 3.726 12.465 -8.611 1.00 91.12 193 LYS A O 1
ATOM 1540 N N . ALA A 1 194 ? 3.200 11.004 -10.224 1.00 87.25 194 ALA A N 1
ATOM 1541 C CA . ALA A 1 194 ? 1.767 11.309 -10.198 1.00 87.25 194 ALA A CA 1
ATOM 1542 C C . ALA A 1 194 ? 1.165 11.145 -8.786 1.00 87.25 194 ALA A C 1
ATOM 1544 O O . ALA A 1 194 ? 0.427 12.006 -8.306 1.00 87.25 194 ALA A O 1
ATOM 1545 N N . ASN A 1 195 ? 1.556 10.078 -8.080 1.00 85.19 195 ASN A N 1
ATOM 1546 C CA . ASN A 1 195 ? 1.113 9.824 -6.709 1.00 85.19 195 ASN A CA 1
ATOM 1547 C C . ASN A 1 195 ? 1.720 10.825 -5.717 1.00 85.19 195 ASN A C 1
ATOM 1549 O O . ASN A 1 195 ? 1.031 11.270 -4.799 1.00 85.19 195 ASN A O 1
ATOM 1553 N N . LEU A 1 196 ? 2.997 11.186 -5.886 1.00 87.44 196 LEU A N 1
ATOM 1554 C CA . LEU A 1 196 ? 3.657 12.196 -5.058 1.00 87.44 196 LEU A CA 1
ATOM 1555 C C . LEU A 1 196 ? 2.941 13.550 -5.166 1.00 87.44 196 LEU A C 1
ATOM 1557 O O . LEU A 1 196 ? 2.602 14.135 -4.138 1.00 87.44 196 LEU A O 1
ATOM 1561 N N . LEU A 1 197 ? 2.643 14.008 -6.384 1.00 88.31 197 LEU A N 1
ATOM 1562 C CA . LEU A 1 197 ? 1.945 15.275 -6.623 1.00 88.31 197 LEU A CA 1
ATOM 1563 C C . LEU A 1 197 ? 0.544 15.271 -6.005 1.00 88.31 197 LEU A C 1
ATOM 1565 O O . LEU A 1 197 ? 0.179 16.211 -5.300 1.00 88.31 197 LEU A O 1
ATOM 1569 N N . ALA A 1 198 ? -0.210 14.180 -6.174 1.00 86.06 198 ALA A N 1
ATOM 1570 C CA . ALA A 1 198 ? -1.513 14.024 -5.529 1.00 86.06 198 ALA A CA 1
ATOM 1571 C C . ALA A 1 198 ? -1.410 14.127 -3.994 1.00 86.06 198 ALA A C 1
ATOM 1573 O O . ALA A 1 198 ? -2.219 14.807 -3.356 1.00 86.06 198 ALA A O 1
ATOM 1574 N N . HIS A 1 199 ? -0.386 13.515 -3.389 1.00 83.06 199 HIS A N 1
ATOM 1575 C CA . HIS A 1 199 ? -0.124 13.647 -1.955 1.00 83.06 199 HIS A CA 1
ATOM 1576 C C . HIS A 1 199 ? 0.212 15.093 -1.552 1.00 83.06 199 HIS A C 1
ATOM 1578 O O . HIS A 1 199 ? -0.370 15.597 -0.590 1.00 83.06 199 HIS A O 1
ATOM 1584 N N . MET A 1 200 ? 1.082 15.785 -2.293 1.00 85.88 200 MET A N 1
ATOM 1585 C CA . MET A 1 200 ? 1.430 17.189 -2.030 1.00 85.88 200 MET A CA 1
ATOM 1586 C C . MET A 1 200 ? 0.196 18.100 -2.105 1.00 85.88 200 MET A C 1
ATOM 1588 O O . MET A 1 200 ? -0.031 18.931 -1.226 1.00 85.88 200 MET A O 1
ATOM 1592 N N . TYR A 1 201 ? -0.662 17.906 -3.108 1.00 86.25 201 TYR A N 1
ATOM 1593 C CA . TYR A 1 201 ? -1.893 18.680 -3.270 1.00 86.25 201 TYR A CA 1
ATOM 1594 C C . TYR A 1 201 ? -2.905 18.447 -2.150 1.00 86.25 201 TYR A C 1
ATOM 1596 O O . TYR A 1 201 ? -3.598 19.388 -1.754 1.00 86.25 201 TYR A O 1
ATOM 1604 N N . ASN A 1 202 ? -2.980 17.225 -1.622 1.00 81.12 202 ASN A N 1
ATOM 1605 C CA . ASN A 1 202 ? -3.844 16.899 -0.489 1.00 81.12 202 ASN A CA 1
ATOM 1606 C C . ASN A 1 202 ? -3.367 17.567 0.804 1.00 81.12 202 ASN A C 1
ATOM 1608 O O . ASN A 1 202 ? -4.183 18.084 1.567 1.00 81.12 202 ASN A O 1
ATOM 1612 N N . ASN A 1 203 ? -2.055 17.641 1.025 1.00 83.81 203 ASN A N 1
ATOM 1613 C CA . ASN A 1 203 ? -1.489 18.323 2.192 1.00 83.81 203 ASN A CA 1
ATOM 1614 C C . ASN A 1 203 ? -1.774 19.836 2.204 1.00 83.81 203 ASN A C 1
ATOM 1616 O O . ASN A 1 203 ? -1.770 20.475 3.259 1.00 83.81 203 ASN A O 1
ATOM 1620 N N . LEU A 1 204 ? -2.039 20.412 1.030 1.00 83.81 204 LEU A N 1
ATOM 1621 C CA . LEU A 1 204 ? -2.390 21.818 0.849 1.00 83.81 204 LEU A CA 1
ATOM 1622 C C . LEU A 1 204 ? -3.890 22.101 0.970 1.00 83.81 204 LEU A C 1
ATOM 1624 O O . LEU A 1 204 ? -4.296 23.249 0.819 1.00 83.81 204 LEU A O 1
ATOM 1628 N N . MET A 1 205 ? -4.729 21.096 1.227 1.00 77.94 205 MET A N 1
ATOM 1629 C CA . MET A 1 205 ? -6.182 21.257 1.150 1.00 77.94 205 MET A CA 1
ATOM 1630 C C . MET A 1 205 ? -6.730 22.383 2.043 1.00 77.94 205 MET A C 1
ATOM 1632 O O . MET A 1 205 ? -7.595 23.143 1.610 1.00 77.94 205 MET A O 1
ATOM 1636 N N . TRP A 1 206 ? -6.197 22.501 3.258 1.00 77.00 206 TRP A N 1
ATOM 1637 C CA . TRP A 1 206 ? -6.593 23.508 4.250 1.00 77.00 206 TRP A CA 1
ATOM 1638 C C . TRP A 1 206 ? -5.655 24.724 4.272 1.00 77.00 206 TRP A C 1
ATOM 1640 O O . TRP A 1 206 ? -5.696 25.527 5.200 1.00 77.00 206 TRP A O 1
ATOM 1650 N N . ASP A 1 207 ? -4.767 24.842 3.283 1.00 83.69 207 ASP A N 1
ATOM 1651 C CA . ASP A 1 207 ? -3.814 25.943 3.181 1.00 83.69 207 ASP A CA 1
ATOM 1652 C C . ASP A 1 207 ? -4.482 27.161 2.527 1.00 83.69 207 ASP A C 1
ATOM 1654 O O . ASP A 1 207 ? -5.133 27.059 1.485 1.00 83.69 207 ASP A O 1
ATOM 1658 N N . ASN A 1 208 ? -4.301 28.336 3.124 1.00 84.31 208 ASN A N 1
ATOM 1659 C CA . ASN A 1 208 ? -4.857 29.589 2.614 1.00 84.31 208 ASN A CA 1
ATOM 1660 C C . ASN A 1 208 ? -4.279 29.984 1.244 1.00 84.31 208 ASN A C 1
ATOM 1662 O O . ASN A 1 208 ? -4.963 30.642 0.466 1.00 84.31 208 ASN A O 1
ATOM 1666 N N . LYS A 1 209 ? -3.054 29.550 0.919 1.00 89.44 209 LYS A N 1
ATOM 1667 C CA . LYS A 1 209 ? -2.396 29.795 -0.375 1.00 89.44 209 LYS A CA 1
ATOM 1668 C C . LYS A 1 209 ? -2.418 28.566 -1.289 1.00 89.44 209 LYS A C 1
ATOM 1670 O O . LYS A 1 209 ? -1.518 28.387 -2.109 1.00 89.44 209 LYS A O 1
ATOM 1675 N N . LYS A 1 210 ? -3.423 27.689 -1.148 1.00 87.62 210 LYS A N 1
ATOM 1676 C CA . LYS A 1 210 ? -3.497 26.416 -1.888 1.00 87.62 210 LYS A CA 1
ATOM 1677 C C . LYS A 1 210 ? -3.379 26.576 -3.405 1.00 87.62 210 LYS A C 1
ATOM 1679 O O . LYS A 1 210 ? -2.718 25.753 -4.020 1.00 87.62 210 LYS A O 1
ATOM 1684 N N . THR A 1 211 ? -3.989 27.600 -4.001 1.00 87.44 211 THR A N 1
ATOM 1685 C CA . THR A 1 211 ? -3.994 27.788 -5.462 1.00 87.44 211 THR A CA 1
ATOM 1686 C C . THR A 1 211 ? -2.594 28.119 -5.979 1.00 87.44 211 THR A C 1
ATOM 1688 O O . THR A 1 211 ? -2.056 27.358 -6.773 1.00 87.44 211 THR A O 1
ATOM 1691 N N . GLU A 1 212 ? -1.960 29.157 -5.422 1.00 90.75 212 GLU A N 1
ATOM 1692 C CA . GLU A 1 212 ? -0.594 29.583 -5.775 1.00 90.75 212 GLU A CA 1
ATOM 1693 C C . GLU A 1 212 ? 0.427 28.452 -5.568 1.00 90.75 212 GLU A C 1
ATOM 1695 O O . GLU A 1 212 ? 1.262 28.171 -6.423 1.00 90.75 212 GLU A O 1
ATOM 1700 N N . LYS A 1 213 ? 0.349 27.755 -4.427 1.00 90.62 213 LYS A N 1
ATOM 1701 C CA . LYS A 1 213 ? 1.268 26.653 -4.111 1.00 90.62 213 LYS A CA 1
ATOM 1702 C C . LYS A 1 213 ? 1.080 25.450 -5.038 1.00 90.62 213 LYS A C 1
ATOM 1704 O O . LYS A 1 213 ? 2.063 24.811 -5.400 1.00 90.62 213 LYS A O 1
ATOM 1709 N N . LYS A 1 214 ? -0.163 25.125 -5.416 1.00 89.94 214 LYS A N 1
ATOM 1710 C CA . LYS A 1 214 ? -0.451 24.036 -6.362 1.00 89.94 214 LYS A CA 1
ATOM 1711 C C . LYS A 1 214 ? 0.074 24.349 -7.757 1.00 89.94 214 LYS A C 1
ATOM 1713 O O . LYS A 1 214 ? 0.629 23.451 -8.380 1.00 89.94 214 LYS A O 1
ATOM 1718 N N . GLU A 1 215 ? -0.086 25.588 -8.210 1.00 91.88 215 GLU A N 1
ATOM 1719 C CA . GLU A 1 215 ? 0.416 26.059 -9.503 1.00 91.88 215 GLU A CA 1
ATOM 1720 C C . GLU A 1 215 ? 1.944 25.973 -9.563 1.00 91.88 215 GLU A C 1
ATOM 1722 O O . GLU A 1 215 ? 2.469 25.291 -10.435 1.00 91.88 215 GLU A O 1
ATOM 1727 N N . LYS A 1 216 ? 2.648 26.477 -8.538 1.00 92.75 216 LYS A N 1
ATOM 1728 C CA . LYS A 1 216 ? 4.112 26.338 -8.417 1.00 92.75 216 LYS A CA 1
ATOM 1729 C C . LYS A 1 216 ? 4.591 24.887 -8.456 1.00 92.75 216 LYS A C 1
ATOM 1731 O O . LYS A 1 216 ? 5.527 24.562 -9.178 1.00 92.75 216 LYS A O 1
ATOM 1736 N N . ILE A 1 217 ? 3.943 24.001 -7.691 1.00 91.25 217 ILE A N 1
ATOM 1737 C CA . ILE A 1 217 ? 4.274 22.567 -7.713 1.00 91.25 217 ILE A CA 1
ATOM 1738 C C . ILE A 1 217 ? 4.029 21.983 -9.109 1.00 91.25 217 ILE A C 1
ATOM 1740 O O . ILE A 1 217 ? 4.830 21.178 -9.575 1.00 91.25 217 ILE A O 1
ATOM 1744 N N . LYS A 1 218 ? 2.923 22.358 -9.763 1.00 92.56 218 LYS A N 1
ATOM 1745 C CA . LYS A 1 218 ? 2.565 21.862 -11.094 1.00 92.56 218 LYS A CA 1
ATOM 1746 C C . LYS A 1 218 ? 3.614 22.275 -12.127 1.00 92.56 218 LYS A C 1
ATOM 1748 O O . LYS A 1 218 ? 4.205 21.388 -12.735 1.00 92.56 218 LYS A O 1
ATOM 1753 N N . GLU A 1 219 ? 3.892 23.571 -12.249 1.00 94.06 219 GLU A N 1
ATOM 1754 C CA . GLU A 1 219 ? 4.884 24.127 -13.181 1.00 94.06 219 GLU A CA 1
ATOM 1755 C C . GLU A 1 219 ? 6.265 23.498 -12.972 1.00 94.06 219 GLU A C 1
ATOM 1757 O O . GLU A 1 219 ? 6.902 23.043 -13.920 1.00 94.06 219 GLU A O 1
ATOM 1762 N N . PHE A 1 220 ? 6.707 23.383 -11.714 1.00 93.62 220 PHE A N 1
ATOM 1763 C CA . PHE A 1 220 ? 7.980 22.741 -11.403 1.00 93.62 220 PHE A CA 1
ATOM 1764 C C . PHE A 1 220 ? 7.975 21.260 -11.802 1.00 93.62 220 PHE A C 1
ATOM 1766 O O . PHE A 1 220 ? 8.947 20.761 -12.367 1.00 93.62 220 PHE A O 1
ATOM 1773 N N . SER A 1 221 ? 6.879 20.546 -11.542 1.00 92.31 221 SER A N 1
ATOM 1774 C CA . SER A 1 221 ? 6.780 19.118 -11.839 1.00 92.31 221 SER A CA 1
ATOM 1775 C C . SER A 1 221 ? 6.711 18.789 -13.329 1.00 92.31 221 SER A C 1
ATOM 1777 O O . SER A 1 221 ? 7.069 17.679 -13.704 1.00 92.31 221 SER A O 1
ATOM 1779 N N . GLU A 1 222 ? 6.277 19.708 -14.189 1.00 92.56 222 GLU A N 1
ATOM 1780 C CA . GLU A 1 222 ? 6.189 19.454 -15.634 1.00 92.56 222 GLU A CA 1
ATOM 1781 C C . GLU A 1 222 ? 7.572 19.314 -16.282 1.00 92.56 222 GLU A C 1
ATOM 1783 O O . GLU A 1 222 ? 7.723 18.547 -17.231 1.00 92.56 222 GLU A O 1
ATOM 1788 N N . VAL A 1 223 ? 8.588 19.983 -15.729 1.00 94.44 223 VAL A N 1
ATOM 1789 C CA . VAL A 1 223 ? 9.944 20.029 -16.304 1.00 94.44 223 VAL A CA 1
ATOM 1790 C C . VAL A 1 223 ? 11.004 19.265 -15.501 1.00 94.44 223 VAL A C 1
ATOM 1792 O O . VAL A 1 223 ? 12.112 19.091 -15.997 1.00 94.44 223 VAL A O 1
ATOM 1795 N N . HIS A 1 224 ? 10.678 18.779 -14.298 1.00 94.69 224 HIS A N 1
ATOM 1796 C CA . HIS A 1 224 ? 11.610 18.045 -13.428 1.00 94.69 224 HIS A CA 1
ATOM 1797 C C . HIS A 1 224 ? 11.178 16.596 -13.204 1.00 94.69 224 HIS A C 1
ATOM 1799 O O . HIS A 1 224 ? 9.989 16.300 -13.089 1.00 94.69 224 HIS A O 1
ATOM 1805 N N . THR A 1 225 ? 12.144 15.696 -13.078 1.00 94.12 225 THR A N 1
ATOM 1806 C CA . THR A 1 225 ? 11.958 14.283 -12.713 1.00 94.12 225 THR A CA 1
ATOM 1807 C C . THR A 1 225 ? 11.502 14.109 -11.263 1.00 94.12 225 THR A C 1
ATOM 1809 O O . THR A 1 225 ? 11.584 15.027 -10.441 1.00 94.12 225 THR A O 1
ATOM 1812 N N . LEU A 1 226 ? 11.053 12.901 -10.908 1.00 93.06 226 LEU A N 1
ATOM 1813 C CA . LEU A 1 226 ? 10.709 12.559 -9.526 1.00 93.06 226 LEU A CA 1
ATOM 1814 C C . LEU A 1 226 ? 11.838 12.882 -8.537 1.00 93.06 226 LEU A C 1
ATOM 1816 O O . LEU A 1 226 ? 11.577 13.455 -7.479 1.00 93.06 226 LEU A O 1
ATOM 1820 N N . ASP A 1 227 ? 13.072 12.475 -8.847 1.00 92.12 227 ASP A N 1
ATOM 1821 C CA . ASP A 1 227 ? 14.210 12.674 -7.948 1.00 92.12 227 ASP A CA 1
ATOM 1822 C C . ASP A 1 227 ? 14.534 14.164 -7.781 1.00 92.12 227 ASP A C 1
ATOM 1824 O O . ASP A 1 227 ? 14.748 14.600 -6.656 1.00 92.12 227 ASP A O 1
ATOM 1828 N N . GLU A 1 228 ? 14.472 14.961 -8.849 1.00 94.31 228 GLU A N 1
ATOM 1829 C CA . GLU A 1 228 ? 14.706 16.412 -8.785 1.00 94.31 228 GLU A CA 1
ATOM 1830 C C . GLU A 1 228 ? 13.647 17.141 -7.945 1.00 94.31 228 GLU A C 1
ATOM 1832 O O . GLU A 1 228 ? 13.980 18.030 -7.161 1.00 94.31 228 GLU A O 1
ATOM 1837 N N . ILE A 1 229 ? 12.375 16.729 -8.034 1.00 92.94 229 ILE A N 1
ATOM 1838 C CA . ILE A 1 229 ? 11.303 17.236 -7.159 1.00 92.94 229 ILE A CA 1
ATOM 1839 C C . ILE A 1 229 ? 11.587 16.881 -5.698 1.00 92.94 229 ILE A C 1
ATOM 1841 O O . ILE A 1 229 ? 11.383 17.701 -4.803 1.00 92.94 229 ILE A O 1
ATOM 1845 N N . LEU A 1 230 ? 12.049 15.654 -5.449 1.00 91.38 230 LEU A N 1
ATOM 1846 C CA . LEU A 1 230 ? 12.363 15.180 -4.106 1.00 91.38 230 LEU A CA 1
ATOM 1847 C C . LEU A 1 230 ? 13.653 15.780 -3.547 1.00 91.38 230 LEU A C 1
ATOM 1849 O O . LEU A 1 230 ? 13.766 15.854 -2.331 1.00 91.38 230 LEU A O 1
ATOM 1853 N N . ASP A 1 231 ? 14.601 16.212 -4.374 1.00 92.25 231 ASP A N 1
ATOM 1854 C CA . ASP A 1 231 ? 15.841 16.867 -3.944 1.00 92.25 231 ASP A CA 1
ATOM 1855 C C . ASP A 1 231 ? 15.663 18.387 -3.739 1.00 92.25 231 ASP A C 1
ATOM 1857 O O . ASP A 1 231 ? 16.435 19.010 -3.008 1.00 92.25 231 ASP A O 1
ATOM 1861 N N . ASN A 1 232 ? 14.621 18.999 -4.316 1.00 93.19 232 ASN A N 1
ATOM 1862 C CA . ASN A 1 232 ? 14.353 20.430 -4.181 1.00 93.19 232 ASN A CA 1
ATOM 1863 C C . ASN A 1 232 ? 13.695 20.788 -2.830 1.00 93.19 232 ASN A C 1
ATOM 1865 O O . ASN A 1 232 ? 12.511 20.527 -2.607 1.00 93.19 232 ASN A O 1
ATOM 1869 N N . SER A 1 233 ? 14.441 21.460 -1.945 1.00 90.06 233 SER A N 1
ATOM 1870 C CA . SER A 1 233 ? 13.971 21.863 -0.607 1.00 90.06 233 SER A CA 1
ATOM 1871 C C . SER A 1 233 ? 12.688 22.701 -0.617 1.00 90.06 233 SER A C 1
ATOM 1873 O O . SER A 1 233 ? 11.826 22.497 0.237 1.00 90.06 233 SER A O 1
ATOM 1875 N N . GLU A 1 234 ? 12.525 23.609 -1.585 1.00 92.06 234 GLU A N 1
ATOM 1876 C CA . GLU A 1 234 ? 11.327 24.448 -1.695 1.00 92.06 234 GLU A CA 1
ATOM 1877 C C . GLU A 1 234 ? 10.089 23.584 -1.974 1.00 92.06 234 GLU A C 1
ATOM 1879 O O . GLU A 1 234 ? 9.079 23.695 -1.278 1.00 92.06 234 GLU A O 1
ATOM 1884 N N . MET A 1 235 ? 10.175 22.648 -2.922 1.00 90.38 235 MET A N 1
ATOM 1885 C CA . MET A 1 235 ? 9.081 21.725 -3.228 1.00 90.38 235 MET A CA 1
ATOM 1886 C C . MET A 1 235 ? 8.758 20.807 -2.048 1.00 90.38 235 MET A C 1
ATOM 1888 O O . MET A 1 235 ? 7.580 20.567 -1.765 1.00 90.38 235 MET A O 1
ATOM 1892 N N . GLN A 1 236 ? 9.769 20.336 -1.310 1.00 89.19 236 GLN A N 1
ATOM 1893 C CA . GLN A 1 236 ? 9.540 19.535 -0.105 1.00 89.19 236 GLN A CA 1
ATOM 1894 C C . GLN A 1 236 ? 8.739 20.303 0.959 1.00 89.19 236 GLN A C 1
ATOM 1896 O O . GLN A 1 236 ? 7.842 19.732 1.592 1.00 89.19 236 GLN A O 1
ATOM 1901 N N . GLU A 1 237 ? 9.065 21.581 1.173 1.00 89.06 237 GLU A N 1
ATOM 1902 C CA . GLU A 1 237 ? 8.400 22.448 2.148 1.00 89.06 237 GLU A CA 1
ATOM 1903 C C . GLU A 1 237 ? 6.988 22.829 1.705 1.00 89.06 237 GLU A C 1
ATOM 1905 O O . GLU A 1 237 ? 6.034 22.654 2.471 1.00 89.06 237 GLU A O 1
ATOM 1910 N N . ILE A 1 238 ? 6.828 23.278 0.455 1.00 88.56 238 ILE A N 1
ATOM 1911 C CA . ILE A 1 238 ? 5.522 23.637 -0.107 1.00 88.56 238 ILE A CA 1
ATO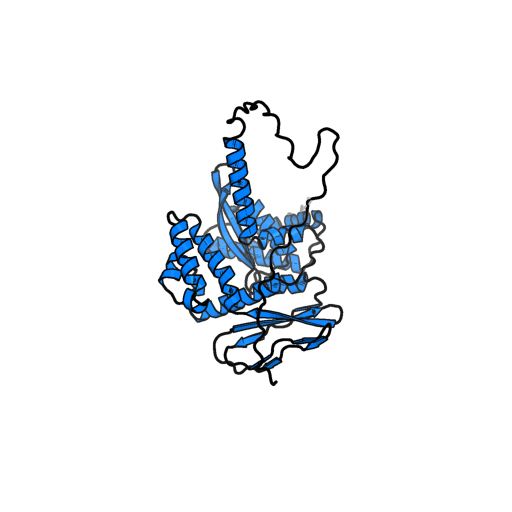M 1912 C C . ILE A 1 238 ? 4.596 22.415 -0.099 1.00 88.56 238 ILE A C 1
ATOM 1914 O O . ILE A 1 238 ? 3.452 22.515 0.344 1.00 88.56 238 ILE A O 1
ATOM 1918 N N . GLY A 1 239 ? 5.084 21.249 -0.528 1.00 84.12 239 GLY A N 1
ATOM 1919 C CA . GLY A 1 239 ? 4.314 20.005 -0.564 1.00 84.12 239 GLY A CA 1
ATOM 1920 C C . GLY A 1 239 ? 4.075 19.350 0.799 1.00 84.12 239 GLY A C 1
ATOM 1921 O O . GLY A 1 239 ? 3.317 18.377 0.877 1.00 84.12 239 GLY A O 1
ATOM 1922 N N . LYS A 1 240 ? 4.711 19.853 1.869 1.00 84.94 240 LYS A N 1
ATOM 1923 C CA . LYS A 1 240 ? 4.677 19.290 3.232 1.00 84.94 240 LYS A CA 1
ATOM 1924 C C . LYS A 1 240 ? 4.918 17.773 3.234 1.00 84.94 240 LYS A C 1
ATOM 1926 O O . LYS A 1 240 ? 4.179 17.016 3.867 1.00 84.94 240 LYS A O 1
ATOM 1931 N N . ILE A 1 241 ? 5.907 17.310 2.469 1.00 83.69 241 ILE A N 1
ATOM 1932 C CA . ILE A 1 241 ? 6.153 15.872 2.309 1.00 83.69 241 ILE A CA 1
ATOM 1933 C C . ILE A 1 241 ? 6.705 15.259 3.604 1.00 83.69 241 ILE A C 1
ATOM 1935 O O . ILE A 1 241 ? 7.446 15.898 4.356 1.00 83.69 241 ILE A O 1
ATOM 1939 N N . SER A 1 242 ? 6.347 14.003 3.878 1.00 80.88 242 SER A N 1
ATOM 1940 C CA . SER A 1 242 ? 6.773 13.320 5.104 1.00 80.88 242 SER A CA 1
ATOM 1941 C C . SER A 1 242 ? 8.292 13.078 5.138 1.00 80.88 242 SER A C 1
ATOM 1943 O O . SER A 1 242 ? 8.881 12.855 4.078 1.00 80.88 242 SER A O 1
ATOM 1945 N N . PRO A 1 243 ? 8.918 12.975 6.328 1.00 82.31 243 PRO A N 1
ATOM 1946 C CA . PRO A 1 243 ? 10.359 12.719 6.474 1.00 82.31 243 PRO A CA 1
ATOM 1947 C C . PRO A 1 243 ? 10.880 11.490 5.717 1.00 82.31 243 PRO A C 1
ATOM 1949 O O . PRO A 1 243 ? 11.999 11.507 5.217 1.00 82.31 243 PRO A O 1
ATOM 1952 N N . ALA A 1 244 ? 10.046 10.459 5.548 1.00 82.12 244 ALA A N 1
ATOM 1953 C CA . ALA A 1 244 ? 10.395 9.246 4.808 1.00 82.12 244 ALA A CA 1
ATOM 1954 C C . ALA A 1 244 ? 10.767 9.484 3.329 1.00 82.12 244 ALA A C 1
ATOM 1956 O O . ALA A 1 244 ? 11.395 8.624 2.726 1.00 82.12 244 ALA A O 1
ATOM 1957 N N . TRP A 1 245 ? 10.399 10.631 2.747 1.00 84.88 245 TRP A N 1
ATOM 1958 C CA . TRP A 1 245 ? 10.809 11.031 1.396 1.00 84.88 245 TRP A CA 1
ATOM 1959 C C . TRP A 1 245 ? 12.128 11.813 1.364 1.00 84.88 245 TRP A C 1
ATOM 1961 O O . TRP A 1 245 ? 12.685 11.995 0.287 1.00 84.88 245 TRP A O 1
ATOM 1971 N N . LYS A 1 246 ? 12.615 12.287 2.519 1.00 84.81 246 LYS A N 1
ATOM 1972 C CA . LYS A 1 246 ? 13.788 13.167 2.629 1.00 84.81 246 LYS A CA 1
ATOM 1973 C C . LYS A 1 246 ? 15.084 12.387 2.818 1.00 84.81 246 LYS A C 1
ATOM 1975 O O . LYS A 1 246 ? 16.103 12.714 2.222 1.00 84.81 246 LYS A O 1
ATOM 1980 N N . GLU A 1 247 ? 15.056 11.355 3.655 1.00 86.00 247 GLU A N 1
ATOM 1981 C CA . GLU A 1 247 ? 16.239 10.536 3.923 1.00 86.00 247 GLU A CA 1
ATOM 1982 C C . GLU A 1 247 ? 16.519 9.578 2.756 1.00 86.00 247 GLU A C 1
ATOM 1984 O O . GLU A 1 247 ? 15.615 8.832 2.378 1.00 86.00 247 GLU A O 1
ATOM 1989 N N . PRO A 1 248 ? 17.750 9.508 2.211 1.00 85.25 248 PRO A N 1
ATOM 1990 C CA . PRO A 1 248 ? 18.034 8.722 1.008 1.00 85.25 248 PRO A CA 1
ATOM 1991 C C . PRO A 1 248 ? 17.639 7.240 1.090 1.00 85.25 248 PRO A C 1
ATOM 1993 O O . PRO A 1 248 ? 17.071 6.710 0.137 1.00 85.25 248 PRO A O 1
ATOM 1996 N N . GLN A 1 249 ? 17.908 6.575 2.220 1.00 82.81 249 GLN A N 1
ATOM 1997 C CA . GLN A 1 249 ? 17.576 5.155 2.405 1.00 82.81 249 GLN A CA 1
ATOM 1998 C C . GLN A 1 249 ? 16.062 4.937 2.521 1.00 82.81 249 GLN A C 1
ATOM 2000 O O . GLN A 1 249 ? 15.495 4.098 1.822 1.00 82.81 249 GLN A O 1
ATOM 2005 N N . SER A 1 250 ? 15.396 5.729 3.363 1.00 85.38 250 SER A N 1
ATOM 2006 C CA . SER A 1 250 ? 13.944 5.681 3.564 1.00 85.38 250 SER A CA 1
ATOM 2007 C C . SER A 1 250 ? 13.184 6.027 2.277 1.00 85.38 250 SER A C 1
ATOM 2009 O O . SER A 1 250 ? 12.189 5.375 1.951 1.00 85.38 250 SER A O 1
ATOM 2011 N N . ARG A 1 251 ? 13.699 6.993 1.504 1.00 90.12 251 ARG A N 1
ATOM 2012 C CA . ARG A 1 251 ? 13.164 7.425 0.208 1.00 90.12 251 ARG A CA 1
ATOM 2013 C C . ARG A 1 251 ? 13.182 6.297 -0.811 1.00 90.12 251 ARG A C 1
ATOM 2015 O O . ARG A 1 251 ? 12.196 6.111 -1.516 1.00 90.12 251 ARG A O 1
ATOM 2022 N N . GLU A 1 252 ? 14.270 5.538 -0.886 1.00 91.38 252 GLU A N 1
ATOM 2023 C CA . GLU A 1 252 ? 14.379 4.455 -1.862 1.00 91.38 252 GLU A CA 1
ATOM 2024 C C . GLU A 1 252 ? 13.359 3.346 -1.582 1.00 91.38 252 GLU A C 1
ATOM 2026 O O . GLU A 1 252 ? 12.579 2.985 -2.463 1.00 91.38 252 GLU A O 1
ATOM 2031 N N . SER A 1 253 ? 13.265 2.895 -0.329 1.00 88.88 253 SER A N 1
ATOM 2032 C CA . SER A 1 253 ? 12.240 1.933 0.100 1.00 88.88 253 SER A CA 1
ATOM 2033 C C . SER A 1 253 ? 10.819 2.455 -0.145 1.00 88.88 253 SER A C 1
ATOM 2035 O O . SER A 1 253 ? 9.926 1.704 -0.545 1.00 88.88 253 SER A O 1
ATOM 2037 N N . MET A 1 254 ? 10.597 3.758 0.055 1.00 88.62 254 MET A N 1
ATOM 2038 C CA . MET A 1 254 ? 9.318 4.419 -0.202 1.00 88.62 254 MET A CA 1
ATOM 2039 C C . MET A 1 254 ? 8.939 4.398 -1.688 1.00 88.62 254 MET A C 1
ATOM 2041 O O . MET A 1 254 ? 7.794 4.089 -2.026 1.00 88.62 254 MET A O 1
ATOM 2045 N N . ILE A 1 255 ? 9.889 4.702 -2.573 1.00 92.62 255 ILE A N 1
ATOM 2046 C CA . ILE A 1 255 ? 9.692 4.713 -4.026 1.00 92.62 255 ILE A CA 1
ATOM 2047 C C . ILE A 1 255 ? 9.432 3.296 -4.540 1.00 92.62 255 ILE A C 1
ATOM 2049 O O . ILE A 1 255 ? 8.439 3.087 -5.240 1.00 92.62 255 ILE A O 1
ATOM 2053 N N . VAL A 1 256 ? 10.229 2.309 -4.113 1.00 93.06 256 VAL A N 1
ATOM 2054 C CA . VAL A 1 256 ? 10.008 0.887 -4.439 1.00 93.06 256 VAL A CA 1
ATOM 2055 C C . VAL A 1 256 ? 8.610 0.448 -4.019 1.00 93.06 256 VAL A C 1
ATOM 2057 O O . VAL A 1 256 ? 7.859 -0.092 -4.829 1.00 93.06 256 VAL A O 1
ATOM 2060 N N . ARG A 1 257 ? 8.188 0.771 -2.795 1.00 89.88 257 ARG A N 1
ATOM 2061 C CA . ARG A 1 257 ? 6.832 0.471 -2.317 1.00 89.88 257 ARG A CA 1
ATOM 2062 C C . ARG A 1 257 ? 5.744 1.111 -3.183 1.00 89.88 257 ARG A C 1
ATOM 2064 O O . ARG A 1 257 ? 4.730 0.479 -3.467 1.00 89.88 257 ARG A O 1
ATOM 2071 N N . LYS A 1 258 ? 5.917 2.364 -3.612 1.00 90.19 258 LYS A N 1
ATOM 2072 C CA . LYS A 1 258 ? 4.934 3.046 -4.470 1.00 90.19 258 LYS A CA 1
ATOM 2073 C C . LYS A 1 258 ? 4.878 2.450 -5.879 1.00 90.19 258 LYS A C 1
ATOM 2075 O O . LYS A 1 258 ? 3.776 2.351 -6.417 1.00 90.19 258 LYS A O 1
ATOM 2080 N N . MET A 1 259 ? 6.009 2.005 -6.431 1.00 94.50 259 MET A N 1
ATOM 2081 C CA . MET A 1 259 ? 6.046 1.236 -7.682 1.00 94.50 259 MET A CA 1
ATOM 2082 C C . MET A 1 259 ? 5.291 -0.092 -7.538 1.00 94.50 259 MET A C 1
ATOM 2084 O O . MET A 1 259 ? 4.400 -0.371 -8.339 1.00 94.50 259 MET A O 1
ATOM 2088 N N . ARG A 1 260 ? 5.562 -0.859 -6.470 1.00 93.19 260 ARG A N 1
ATOM 2089 C CA . ARG A 1 260 ? 4.863 -2.122 -6.160 1.00 93.19 260 ARG A CA 1
ATOM 2090 C C . ARG A 1 260 ? 3.349 -1.925 -6.062 1.00 93.19 260 ARG A C 1
ATOM 2092 O O . ARG A 1 260 ? 2.589 -2.572 -6.777 1.00 93.19 260 ARG A O 1
ATOM 2099 N N . ASN A 1 261 ? 2.904 -0.945 -5.274 1.00 89.75 261 ASN A N 1
ATOM 2100 C CA . ASN A 1 261 ? 1.479 -0.636 -5.125 1.00 89.75 261 ASN A CA 1
ATOM 2101 C C . ASN A 1 261 ? 0.813 -0.258 -6.457 1.00 89.75 261 ASN A C 1
ATOM 2103 O O . ASN A 1 261 ? -0.336 -0.623 -6.693 1.00 89.75 261 ASN A O 1
ATOM 2107 N N . ARG A 1 262 ? 1.513 0.475 -7.332 1.00 89.94 262 ARG A N 1
ATOM 2108 C CA . ARG A 1 262 ? 0.992 0.843 -8.656 1.00 89.94 262 ARG A CA 1
ATOM 2109 C C . ARG A 1 262 ? 0.798 -0.381 -9.545 1.00 89.94 262 ARG A C 1
ATOM 2111 O O . ARG A 1 262 ? -0.172 -0.417 -10.292 1.00 89.94 262 ARG A O 1
ATOM 2118 N N . ILE A 1 263 ? 1.689 -1.367 -9.463 1.00 93.06 263 ILE A N 1
ATOM 2119 C CA . ILE A 1 263 ? 1.548 -2.638 -10.182 1.00 93.06 263 ILE A CA 1
ATOM 2120 C C . ILE A 1 263 ? 0.347 -3.411 -9.655 1.00 93.06 263 ILE A C 1
ATOM 2122 O O . ILE A 1 263 ? -0.546 -3.738 -10.430 1.00 93.06 263 ILE A O 1
ATOM 2126 N N . VAL A 1 264 ? 0.289 -3.628 -8.338 1.00 91.25 264 VAL A N 1
ATOM 2127 C CA . VAL A 1 264 ? -0.794 -4.391 -7.709 1.00 91.25 264 VAL A CA 1
ATOM 2128 C C . VAL A 1 264 ? -2.156 -3.811 -8.077 1.00 91.25 264 VAL A C 1
ATOM 2130 O O . VAL A 1 264 ? -3.062 -4.568 -8.406 1.00 91.25 264 VAL A O 1
ATOM 2133 N N . LYS A 1 265 ? -2.309 -2.480 -8.102 1.00 87.25 265 LYS A N 1
ATOM 2134 C CA . LYS A 1 265 ? -3.560 -1.808 -8.496 1.00 87.25 265 LYS A CA 1
ATOM 2135 C C . LYS A 1 265 ? -4.044 -2.148 -9.908 1.00 87.25 265 LYS A C 1
ATOM 2137 O O . LYS A 1 265 ? -5.248 -2.222 -10.107 1.00 87.25 265 LYS A O 1
ATOM 2142 N N . LYS A 1 266 ? -3.139 -2.392 -10.860 1.00 89.50 266 LYS A N 1
ATOM 2143 C CA . LYS A 1 266 ? -3.495 -2.721 -12.254 1.00 89.50 266 LYS A CA 1
ATOM 2144 C C . LYS A 1 266 ? -4.083 -4.124 -12.406 1.00 89.50 266 LYS A C 1
ATOM 2146 O O . LYS A 1 266 ? -4.778 -4.379 -13.382 1.00 89.50 266 LYS A O 1
ATOM 2151 N N . ILE A 1 267 ? -3.781 -5.031 -11.478 1.00 92.06 267 ILE A N 1
ATOM 2152 C CA . ILE A 1 267 ? -4.194 -6.430 -11.583 1.00 92.06 267 ILE A CA 1
ATOM 2153 C C . ILE A 1 267 ? -5.614 -6.564 -11.016 1.00 92.06 267 ILE A C 1
ATOM 2155 O O . ILE A 1 267 ? -5.852 -6.115 -9.885 1.00 92.06 267 ILE A O 1
ATOM 2159 N N . PRO A 1 268 ? -6.569 -7.141 -11.767 1.00 90.75 268 PRO A N 1
ATOM 2160 C CA . PRO A 1 268 ? -7.936 -7.306 -11.294 1.00 90.75 268 PRO A CA 1
ATOM 2161 C C . PRO A 1 268 ? -7.985 -8.242 -10.085 1.00 90.75 268 PRO A C 1
ATOM 2163 O O . PRO A 1 268 ? -7.301 -9.267 -10.041 1.00 90.75 268 PRO A O 1
ATOM 2166 N N . LYS A 1 269 ? -8.823 -7.895 -9.110 1.00 90.88 269 LYS A N 1
ATOM 2167 C CA . LYS A 1 269 ? -9.146 -8.753 -7.969 1.00 90.88 269 LYS A CA 1
ATOM 2168 C C . LYS A 1 269 ? -10.569 -9.271 -8.116 1.00 90.88 269 LYS A C 1
ATOM 2170 O O . LYS A 1 269 ? -11.411 -8.610 -8.714 1.00 90.88 269 LYS A O 1
ATOM 2175 N N . ASP A 1 270 ? -10.805 -10.456 -7.585 1.00 89.44 270 ASP A N 1
ATOM 2176 C CA . ASP A 1 270 ? -12.115 -11.058 -7.407 1.00 89.44 270 ASP A CA 1
ATOM 2177 C C . ASP A 1 270 ? -12.273 -11.375 -5.920 1.00 89.44 270 ASP A C 1
ATOM 2179 O O . ASP A 1 270 ? -11.649 -12.291 -5.384 1.00 89.44 270 ASP A O 1
ATOM 2183 N N . PHE A 1 271 ? -13.078 -10.564 -5.238 1.00 85.62 271 PHE A N 1
ATOM 2184 C CA . PHE A 1 271 ? -13.340 -10.737 -3.813 1.00 85.62 271 PHE A CA 1
ATOM 2185 C C . PHE A 1 271 ? -14.489 -11.709 -3.540 1.00 85.62 271 PHE A C 1
ATOM 2187 O O . PHE A 1 271 ? -14.694 -12.085 -2.386 1.00 85.62 271 PHE A O 1
ATOM 2194 N N . SER A 1 272 ? -15.256 -12.085 -4.574 1.00 79.25 272 SER A N 1
ATOM 2195 C CA . SER A 1 272 ? -16.442 -12.957 -4.525 1.00 79.25 272 SER A CA 1
ATOM 2196 C C . SER A 1 272 ? -17.530 -12.567 -3.501 1.00 79.25 272 SER A C 1
ATOM 2198 O O . SER A 1 272 ? -18.539 -13.259 -3.370 1.00 79.25 272 SER A O 1
ATOM 2200 N N . ASN A 1 273 ? -17.352 -11.463 -2.771 1.00 87.69 273 ASN A N 1
ATOM 2201 C CA . ASN A 1 273 ? -18.209 -10.984 -1.699 1.00 87.69 273 ASN A CA 1
ATOM 2202 C C . ASN A 1 273 ? -18.233 -9.446 -1.709 1.00 87.69 273 ASN A C 1
ATOM 2204 O O . ASN A 1 273 ? -17.201 -8.799 -1.523 1.00 87.69 273 ASN A O 1
ATOM 2208 N N . ALA A 1 274 ? -19.431 -8.878 -1.870 1.00 85.94 274 ALA A N 1
ATOM 2209 C CA . ALA A 1 274 ? -19.648 -7.434 -1.980 1.00 85.94 274 ALA A CA 1
ATOM 2210 C C . ALA A 1 274 ? -19.202 -6.645 -0.736 1.00 85.94 274 ALA A C 1
ATOM 2212 O O . ALA A 1 274 ? -18.808 -5.487 -0.842 1.00 85.94 274 ALA A O 1
ATOM 2213 N N . TYR A 1 275 ? -19.226 -7.260 0.453 1.00 86.62 275 TYR A N 1
ATOM 2214 C CA . TYR A 1 275 ? -18.728 -6.612 1.664 1.00 86.62 275 TYR A CA 1
ATOM 2215 C C . TYR A 1 275 ? -17.217 -6.374 1.572 1.00 86.62 275 TYR A C 1
ATOM 2217 O O . TYR A 1 275 ? -16.757 -5.265 1.827 1.00 86.62 275 TYR A O 1
ATOM 2225 N N . ILE A 1 276 ? -16.447 -7.377 1.143 1.00 86.31 276 ILE A N 1
ATOM 2226 C CA . ILE A 1 276 ? -14.990 -7.252 0.972 1.00 86.31 276 ILE A CA 1
ATOM 2227 C C . ILE A 1 276 ? -14.661 -6.213 -0.106 1.00 86.31 276 ILE A C 1
ATOM 2229 O O . ILE A 1 276 ? -13.771 -5.388 0.094 1.00 86.31 276 ILE A O 1
ATOM 2233 N N . GLU A 1 277 ? -15.411 -6.215 -1.208 1.00 85.06 277 GLU A N 1
ATOM 2234 C CA . GLU A 1 277 ? -15.276 -5.226 -2.280 1.00 85.06 277 GLU A CA 1
ATOM 2235 C C . GLU A 1 277 ? -15.507 -3.798 -1.762 1.00 85.06 277 GLU A C 1
ATOM 2237 O O . GLU A 1 277 ? -14.639 -2.944 -1.929 1.00 85.06 277 GLU A O 1
ATOM 2242 N N . SER A 1 278 ? -16.582 -3.565 -0.997 1.00 84.75 278 SER A N 1
ATOM 2243 C CA . SER A 1 278 ? -16.857 -2.252 -0.390 1.00 84.75 278 SER A CA 1
ATOM 2244 C C . SER A 1 278 ? -15.765 -1.790 0.587 1.00 84.75 278 SER A C 1
ATOM 2246 O O . SER A 1 278 ? -15.450 -0.601 0.669 1.00 84.75 278 SER A O 1
ATOM 2248 N N . ILE A 1 279 ? -15.140 -2.726 1.316 1.00 83.00 279 ILE A N 1
ATOM 2249 C CA . ILE A 1 279 ? -14.010 -2.412 2.196 1.00 83.00 279 ILE A CA 1
ATOM 2250 C C . ILE A 1 279 ? -12.828 -1.939 1.362 1.00 83.00 279 ILE A C 1
ATOM 2252 O O . ILE A 1 279 ? -12.211 -0.937 1.715 1.00 83.00 279 ILE A O 1
ATOM 2256 N N . ILE A 1 280 ? -12.511 -2.644 0.277 1.00 77.31 280 ILE A N 1
ATOM 2257 C CA . ILE A 1 280 ? -11.412 -2.282 -0.616 1.00 77.31 280 ILE A CA 1
ATOM 2258 C C . ILE A 1 280 ? -11.667 -0.933 -1.260 1.00 77.31 280 ILE A C 1
ATOM 2260 O O . ILE A 1 280 ? -10.775 -0.105 -1.194 1.00 77.31 280 ILE A O 1
ATOM 2264 N N . GLU A 1 281 ? -12.865 -0.652 -1.763 1.00 73.81 281 GLU A N 1
ATOM 2265 C CA . GLU A 1 281 ? -13.203 0.680 -2.278 1.00 73.81 281 GLU A CA 1
ATOM 2266 C C . GLU A 1 281 ? -12.977 1.765 -1.213 1.00 73.81 281 GLU A C 1
ATOM 2268 O O . GLU A 1 281 ? -12.315 2.768 -1.472 1.00 73.81 281 GLU A O 1
ATOM 2273 N N . SER A 1 282 ? -13.415 1.520 0.029 1.00 68.69 282 SER A N 1
ATOM 2274 C CA . SER A 1 282 ? -13.221 2.458 1.145 1.00 68.69 282 SER A CA 1
ATOM 2275 C C . SER A 1 282 ? -11.766 2.586 1.632 1.00 68.69 282 SER A C 1
ATOM 2277 O O . SER A 1 282 ? -11.396 3.603 2.220 1.00 68.69 282 SER A O 1
ATOM 2279 N N . ALA A 1 283 ? -10.932 1.562 1.421 1.00 64.06 283 ALA A N 1
ATOM 2280 C CA . ALA A 1 283 ? -9.533 1.515 1.855 1.00 64.06 283 ALA A CA 1
ATOM 2281 C C . ALA A 1 283 ? -8.561 1.982 0.757 1.00 64.06 283 ALA A C 1
ATOM 2283 O O . ALA A 1 283 ? -7.533 2.596 1.050 1.00 64.06 283 ALA A O 1
ATOM 2284 N N . GLU A 1 284 ? -8.890 1.699 -0.504 1.00 56.06 284 GLU A N 1
ATOM 2285 C CA . GLU A 1 284 ? -8.195 2.136 -1.715 1.00 56.06 284 GLU A CA 1
ATOM 2286 C C . GLU A 1 284 ? -8.550 3.561 -2.115 1.00 56.06 284 GLU A C 1
ATOM 2288 O O . GLU A 1 284 ? -7.938 4.037 -3.068 1.00 56.06 284 GLU A O 1
ATOM 2293 N N . ASP A 1 285 ? -9.471 4.208 -1.388 1.00 48.31 285 ASP A N 1
ATOM 2294 C CA . ASP A 1 285 ? -10.013 5.561 -1.538 1.00 48.31 285 ASP A CA 1
ATOM 2295 C C . ASP A 1 285 ? -8.915 6.621 -1.762 1.00 48.31 285 ASP A C 1
ATOM 2297 O O . ASP A 1 285 ? -8.550 7.446 -0.915 1.00 48.31 285 ASP A O 1
ATOM 2301 N N . ASP A 1 286 ? -8.319 6.570 -2.942 1.00 44.34 286 ASP A N 1
ATOM 2302 C CA . ASP A 1 286 ? -7.361 7.493 -3.496 1.00 44.34 286 ASP A CA 1
ATOM 2303 C C . ASP A 1 286 ? -8.128 8.742 -3.929 1.00 44.34 286 ASP A C 1
ATOM 2305 O O . ASP A 1 286 ? -9.336 8.738 -4.145 1.00 44.34 286 ASP A O 1
ATOM 2309 N N . TYR A 1 287 ? -7.390 9.842 -4.031 1.00 40.19 287 TYR A N 1
ATOM 2310 C CA . TYR A 1 287 ? -7.790 11.191 -4.439 1.00 40.19 287 TYR A CA 1
ATOM 2311 C C . TYR A 1 287 ? -9.131 11.376 -5.195 1.00 40.19 287 TYR A C 1
ATOM 2313 O O . TYR A 1 287 ? -9.848 12.315 -4.864 1.00 40.19 287 TYR A O 1
ATOM 2321 N N . GLN A 1 288 ? -9.482 10.534 -6.174 1.00 36.97 288 GLN A N 1
ATOM 2322 C CA . GLN A 1 288 ? -10.702 10.674 -6.981 1.00 36.97 288 GLN A CA 1
ATOM 2323 C C . GLN A 1 288 ? -11.993 10.519 -6.165 1.00 36.97 288 GLN A C 1
ATOM 2325 O O . GLN A 1 288 ? -12.838 11.411 -6.200 1.00 36.97 288 GLN A O 1
ATOM 2330 N N . THR A 1 289 ? -12.127 9.474 -5.351 1.00 42.75 289 THR A N 1
ATOM 2331 C CA . THR A 1 289 ? -13.357 9.239 -4.576 1.00 42.75 289 THR A CA 1
ATOM 2332 C C . THR A 1 289 ? -13.511 10.261 -3.448 1.00 42.75 289 THR A C 1
ATOM 2334 O O . THR A 1 289 ? -14.587 10.811 -3.223 1.00 42.75 289 THR A O 1
ATOM 2337 N N . ARG A 1 290 ? -12.396 10.659 -2.814 1.00 44.25 290 ARG A N 1
ATOM 2338 C CA . ARG A 1 290 ? -12.374 11.746 -1.818 1.00 44.25 290 ARG A CA 1
ATOM 2339 C C . ARG A 1 290 ? -12.655 13.136 -2.403 1.00 44.25 290 ARG A C 1
ATOM 2341 O O . ARG A 1 290 ? -13.002 14.026 -1.627 1.00 44.25 290 ARG A O 1
ATOM 2348 N N . GLN A 1 291 ? -12.458 13.354 -3.706 1.00 40.69 291 GLN A N 1
ATOM 2349 C CA . GLN A 1 291 ? -12.861 14.579 -4.413 1.00 40.69 291 GLN A CA 1
ATOM 2350 C C . GLN A 1 291 ? -14.337 14.523 -4.813 1.00 40.69 291 GLN A C 1
ATOM 2352 O O . GLN A 1 291 ? -15.037 15.509 -4.611 1.00 40.69 291 GLN A O 1
ATOM 2357 N N . MET A 1 292 ? -14.815 13.379 -5.311 1.00 38.97 292 MET A N 1
ATOM 2358 C CA . MET A 1 292 ? -16.223 13.171 -5.669 1.00 38.97 292 MET A CA 1
ATOM 2359 C C . MET A 1 292 ? -17.133 13.311 -4.448 1.00 38.97 292 MET A C 1
ATOM 2361 O O . MET A 1 292 ? -18.001 14.172 -4.455 1.00 38.97 292 MET A O 1
ATOM 2365 N N . ASN A 1 293 ? -16.837 12.616 -3.347 1.00 44.12 293 ASN A N 1
ATOM 2366 C CA . ASN A 1 293 ? -17.631 12.690 -2.112 1.00 44.12 293 ASN A CA 1
ATOM 2367 C C . ASN A 1 293 ? -17.645 14.101 -1.492 1.00 44.12 293 ASN A C 1
ATOM 2369 O O . ASN A 1 293 ? -18.585 14.478 -0.798 1.00 44.12 293 ASN A O 1
ATOM 2373 N N . ARG A 1 294 ? -16.594 14.903 -1.722 1.00 50.00 294 ARG A N 1
ATOM 2374 C CA . ARG A 1 294 ? -16.541 16.299 -1.258 1.00 50.00 294 ARG A CA 1
ATOM 2375 C C . ARG A 1 294 ? -17.258 17.258 -2.190 1.00 50.00 294 ARG A C 1
ATOM 2377 O O . ARG A 1 294 ? -17.938 18.139 -1.689 1.00 50.00 294 ARG A O 1
ATOM 2384 N N . LYS A 1 295 ? -17.139 17.073 -3.507 1.00 47.19 295 LYS A N 1
ATOM 2385 C CA . LYS A 1 295 ? -17.948 17.807 -4.485 1.00 47.19 295 LYS A CA 1
ATOM 2386 C C . LYS A 1 295 ? -19.426 17.510 -4.297 1.00 47.19 295 LYS A C 1
ATOM 2388 O O . LYS A 1 295 ? -20.212 18.435 -4.348 1.00 47.19 295 LYS A O 1
ATOM 2393 N N . GLU A 1 296 ? -19.803 16.263 -4.040 1.00 46.44 296 GLU A N 1
ATOM 2394 C CA . GLU A 1 296 ? -21.183 15.894 -3.726 1.00 46.44 296 GLU A CA 1
ATOM 2395 C C . GLU A 1 296 ? -21.661 16.572 -2.442 1.00 46.44 296 GLU A C 1
ATOM 2397 O O . GLU A 1 296 ? -22.743 17.141 -2.439 1.00 46.44 296 GLU A O 1
ATOM 2402 N N . ALA A 1 297 ? -20.843 16.608 -1.386 1.00 48.97 297 ALA A N 1
ATOM 2403 C CA . ALA A 1 297 ? -21.179 17.352 -0.172 1.00 48.97 297 ALA A CA 1
ATOM 2404 C C . ALA A 1 297 ? -21.297 18.872 -0.413 1.00 48.97 297 ALA A C 1
ATOM 2406 O O . ALA A 1 297 ? -22.213 19.499 0.108 1.00 48.97 297 ALA A O 1
ATOM 2407 N N . GLU A 1 298 ? -20.413 19.465 -1.222 1.00 53.62 298 GLU A N 1
ATOM 2408 C CA . GLU A 1 298 ? -20.469 20.886 -1.598 1.00 53.62 298 GLU A CA 1
ATOM 2409 C C . GLU A 1 298 ? -21.683 21.201 -2.492 1.00 53.62 298 GLU A C 1
ATOM 2411 O O . GLU A 1 298 ? -22.342 22.211 -2.271 1.00 53.62 298 GLU A O 1
ATOM 2416 N N . ILE A 1 299 ? -22.025 20.323 -3.442 1.00 53.09 299 ILE A N 1
ATOM 2417 C CA . ILE A 1 299 ? -23.201 20.438 -4.318 1.00 53.09 299 ILE A CA 1
ATOM 2418 C C . ILE A 1 299 ? -24.491 20.268 -3.512 1.00 53.09 299 ILE A C 1
ATOM 2420 O O . ILE A 1 299 ? -25.431 21.018 -3.729 1.00 53.09 299 ILE A O 1
ATOM 2424 N N . VAL A 1 300 ? -24.555 19.320 -2.572 1.00 53.81 300 VAL A N 1
ATOM 2425 C CA . VAL A 1 300 ? -25.717 19.151 -1.683 1.00 53.81 300 VAL A CA 1
ATOM 2426 C C . VAL A 1 300 ? -25.889 20.379 -0.788 1.00 53.81 300 VAL A C 1
ATOM 2428 O O . VAL A 1 300 ? -26.996 20.895 -0.690 1.00 53.81 300 VAL A O 1
ATOM 2431 N N . ASP A 1 301 ? -24.804 20.918 -0.225 1.00 53.69 301 ASP A N 1
ATOM 2432 C CA . ASP A 1 301 ? -24.842 22.165 0.546 1.00 53.69 301 ASP A CA 1
ATOM 2433 C C . ASP A 1 301 ? -25.237 23.383 -0.315 1.00 53.69 301 ASP A C 1
ATOM 2435 O O . ASP A 1 301 ? -25.884 24.304 0.186 1.00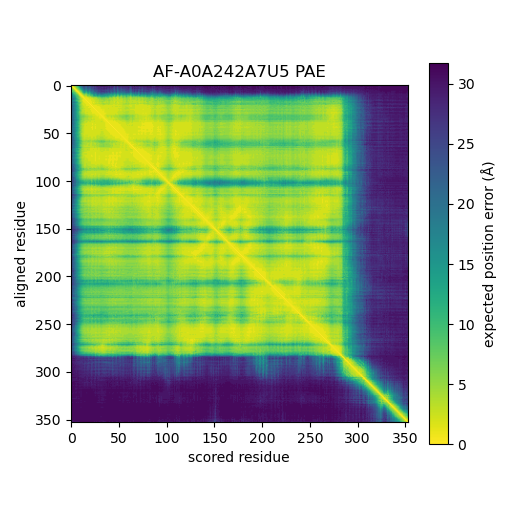 53.69 301 ASP A O 1
ATOM 2439 N N . GLU A 1 302 ? -24.833 23.435 -1.589 1.00 55.09 302 GLU A N 1
ATOM 2440 C CA . GLU A 1 302 ? -25.251 24.473 -2.543 1.00 55.09 302 GLU A CA 1
ATOM 2441 C C . GLU A 1 302 ? -26.718 24.321 -2.951 1.00 55.09 302 GLU A C 1
ATOM 2443 O O . GLU A 1 302 ? -27.431 25.322 -2.998 1.00 55.09 302 GLU A O 1
ATOM 2448 N N . ILE A 1 303 ? -27.191 23.096 -3.195 1.00 57.56 303 ILE A N 1
ATOM 2449 C CA . ILE A 1 303 ? -28.596 22.796 -3.485 1.00 57.56 303 ILE A CA 1
ATOM 2450 C C . ILE A 1 303 ? -29.458 23.151 -2.274 1.00 57.56 303 ILE A C 1
ATOM 2452 O O . ILE A 1 303 ? -30.451 23.838 -2.450 1.00 57.56 303 ILE A O 1
ATOM 2456 N N . ASP A 1 304 ? -29.073 22.792 -1.050 1.00 57.72 304 ASP A N 1
ATOM 2457 C CA . ASP A 1 304 ? -29.841 23.131 0.156 1.00 57.72 304 ASP A CA 1
ATOM 2458 C C . ASP A 1 304 ? -29.879 24.647 0.426 1.00 57.72 304 ASP A C 1
ATOM 2460 O O . ASP A 1 304 ? -30.866 25.161 0.956 1.00 57.72 304 ASP A O 1
ATOM 2464 N N . LYS A 1 305 ? -28.830 25.391 0.041 1.00 60.12 305 LYS A N 1
ATOM 2465 C CA . LYS A 1 305 ? -28.775 26.860 0.182 1.00 60.12 305 LYS A CA 1
ATOM 2466 C C . LYS A 1 305 ? -29.493 27.611 -0.939 1.00 60.12 305 LYS A C 1
ATOM 2468 O O . LYS A 1 305 ? -30.009 28.698 -0.686 1.00 60.12 305 LYS A O 1
ATOM 2473 N N . ASN A 1 306 ? -29.512 27.058 -2.151 1.00 57.91 306 ASN A N 1
ATOM 2474 C CA . ASN A 1 306 ? -30.095 27.689 -3.339 1.00 57.91 306 ASN A CA 1
ATOM 2475 C C . ASN A 1 306 ? -31.454 27.090 -3.740 1.00 57.91 306 ASN A C 1
ATOM 2477 O O . ASN A 1 306 ? -32.108 27.597 -4.652 1.00 57.91 306 ASN A O 1
ATOM 2481 N N . ALA A 1 307 ? -31.921 26.042 -3.059 1.00 43.84 307 ALA A N 1
ATOM 2482 C CA . ALA A 1 307 ? -33.262 25.509 -3.235 1.00 43.84 307 ALA A CA 1
ATOM 2483 C C . ALA A 1 307 ? -34.286 26.608 -2.919 1.00 43.84 307 ALA A C 1
ATOM 2485 O O . ALA A 1 307 ? -34.404 27.071 -1.784 1.00 43.84 307 ALA A O 1
ATOM 2486 N N . ASN A 1 308 ? -35.055 26.991 -3.941 1.00 57.34 308 ASN A N 1
ATOM 2487 C CA . ASN A 1 308 ? -36.121 28.001 -3.916 1.00 57.34 308 ASN A CA 1
ATOM 2488 C C . ASN A 1 308 ? -35.684 29.481 -3.871 1.00 57.34 308 ASN A C 1
ATOM 2490 O O . ASN A 1 308 ? -36.521 30.330 -3.563 1.00 57.34 308 ASN A O 1
ATOM 2494 N N . SER A 1 309 ? -34.428 29.829 -4.181 1.00 58.41 309 SER A N 1
ATOM 2495 C CA . SER A 1 309 ? -34.012 31.244 -4.266 1.00 58.41 309 SER A CA 1
ATOM 2496 C C . SER A 1 309 ? -34.279 31.890 -5.633 1.00 58.41 309 SER A C 1
ATOM 2498 O O . SER A 1 309 ? -34.424 33.111 -5.709 1.00 58.41 309 SER A O 1
ATOM 2500 N N . GLU A 1 310 ? -34.412 31.099 -6.700 1.00 52.69 310 GLU A N 1
ATOM 2501 C CA . GLU A 1 310 ? -34.765 31.601 -8.029 1.00 52.69 310 GLU A CA 1
ATOM 2502 C C . GLU A 1 310 ? -36.267 31.441 -8.295 1.00 52.69 310 GLU A C 1
ATOM 2504 O O . GLU A 1 310 ? -36.790 30.335 -8.444 1.00 52.69 310 GLU A O 1
ATOM 2509 N N . VAL A 1 311 ? -36.977 32.572 -8.376 1.00 53.97 311 VAL A N 1
ATOM 2510 C CA . VAL A 1 311 ? -38.313 32.619 -8.978 1.00 53.97 311 VAL A CA 1
ATOM 2511 C C . VAL A 1 311 ? -38.123 32.372 -10.468 1.00 53.97 311 VAL A C 1
ATOM 2513 O O . VAL A 1 311 ? -37.602 33.225 -11.185 1.00 53.97 311 VAL A O 1
ATOM 2516 N N . PHE A 1 312 ? -38.514 31.185 -10.921 1.00 44.78 312 PHE A N 1
ATOM 2517 C CA . PHE A 1 312 ? -38.549 30.854 -12.337 1.00 44.78 312 PHE A CA 1
ATOM 2518 C C . PHE A 1 312 ? -39.622 31.727 -12.994 1.00 44.78 312 PHE A C 1
ATOM 2520 O O . PHE A 1 312 ? -40.807 31.407 -12.932 1.00 44.78 312 PHE A O 1
ATOM 2527 N N . ASP A 1 313 ? -39.221 32.864 -13.558 1.00 52.88 313 ASP A N 1
ATOM 2528 C CA . ASP A 1 313 ? -40.106 33.713 -14.349 1.00 52.88 313 ASP A CA 1
ATOM 2529 C C . ASP A 1 313 ? -40.054 33.177 -15.789 1.00 52.88 313 ASP A C 1
ATOM 2531 O O . ASP A 1 313 ? -39.024 33.332 -16.461 1.00 52.88 313 ASP A O 1
ATOM 2535 N N . PRO A 1 314 ? -41.075 32.435 -16.261 1.00 48.56 314 PRO A N 1
ATOM 2536 C CA . PRO A 1 314 ? -41.028 31.837 -17.584 1.00 48.56 314 PRO A CA 1
ATOM 2537 C C . PRO A 1 314 ? -40.976 32.959 -18.620 1.00 48.56 314 PRO A C 1
ATOM 2539 O O . PRO A 1 314 ? -41.955 33.671 -18.849 1.00 48.56 314 PRO A O 1
ATOM 2542 N N . LYS A 1 315 ? -39.815 33.123 -19.259 1.00 55.47 315 LYS A N 1
ATOM 2543 C CA . LYS A 1 315 ? -39.680 34.034 -20.395 1.00 55.47 315 LYS A CA 1
ATOM 2544 C C . LYS A 1 315 ? -40.659 33.591 -21.490 1.00 55.47 315 LYS A C 1
ATOM 2546 O O . LYS A 1 315 ? -40.719 32.393 -21.781 1.00 55.47 315 LYS A O 1
ATOM 2551 N N . PRO A 1 316 ? -41.417 34.519 -22.102 1.00 52.66 316 PRO A N 1
ATOM 2552 C CA . PRO A 1 316 ? -42.267 34.196 -23.236 1.00 52.66 316 PRO A CA 1
ATOM 2553 C C . PRO A 1 316 ? -41.434 33.516 -24.322 1.00 52.66 316 PRO A C 1
ATOM 2555 O O . PRO A 1 316 ? -40.354 33.994 -24.664 1.00 52.66 316 PRO A O 1
ATOM 2558 N N . ILE A 1 317 ? -41.936 32.396 -24.837 1.00 55.12 317 ILE A N 1
ATOM 2559 C CA . ILE A 1 317 ? -41.331 31.668 -25.952 1.00 55.12 317 ILE A CA 1
ATOM 2560 C C . ILE A 1 317 ? -41.313 32.620 -27.154 1.00 55.12 317 ILE A C 1
ATOM 2562 O O . ILE A 1 317 ? -42.365 32.920 -27.722 1.00 55.12 317 ILE A O 1
ATOM 2566 N N . GLU A 1 318 ? -40.138 33.124 -27.528 1.00 57.62 318 GLU A N 1
ATOM 2567 C CA . GLU A 1 318 ? -39.970 33.754 -28.835 1.00 57.62 318 GLU A CA 1
ATOM 2568 C C . GLU A 1 318 ? -40.064 32.652 -29.901 1.00 57.62 318 GLU A C 1
ATOM 2570 O O . GLU A 1 318 ? -39.413 31.614 -29.759 1.00 57.62 318 GLU A O 1
ATOM 2575 N N . PRO A 1 319 ? -40.887 32.819 -30.951 1.00 51.50 319 PRO A N 1
ATOM 2576 C CA . PRO A 1 319 ? -41.036 31.796 -31.974 1.00 51.50 319 PRO A CA 1
ATOM 2577 C C . PRO A 1 319 ? -39.701 31.599 -32.700 1.00 51.50 319 PRO A C 1
ATOM 2579 O O . PRO A 1 319 ? -39.173 32.527 -33.318 1.00 51.50 319 PRO A O 1
ATOM 2582 N N . GLU A 1 320 ? -39.162 30.383 -32.625 1.00 53.31 320 GLU A N 1
ATOM 2583 C CA . GLU A 1 320 ? -37.950 29.990 -33.339 1.00 53.31 320 GLU A CA 1
ATOM 2584 C C . GLU A 1 320 ? -38.098 30.286 -34.840 1.00 53.31 320 GLU A C 1
ATOM 2586 O O . GLU A 1 320 ? -39.059 29.869 -35.497 1.00 53.31 320 GLU A O 1
ATOM 2591 N N . LYS A 1 321 ? -37.134 31.023 -35.406 1.00 52.78 321 LYS A N 1
ATOM 2592 C CA . LYS A 1 321 ? -37.039 31.201 -36.857 1.00 52.78 321 LYS A CA 1
ATOM 2593 C C . LYS A 1 321 ? -36.709 29.850 -37.487 1.00 52.78 321 LYS A C 1
ATOM 2595 O O . LYS A 1 321 ? -35.674 29.263 -37.182 1.00 52.78 321 LYS A O 1
ATOM 2600 N N . ARG A 1 322 ? -37.584 29.389 -38.384 1.00 48.41 322 ARG A N 1
ATOM 2601 C CA . ARG A 1 322 ? -37.393 28.159 -39.164 1.00 48.41 322 ARG A CA 1
ATOM 2602 C C . ARG A 1 322 ? -36.046 28.187 -39.914 1.00 48.41 322 ARG A C 1
ATOM 2604 O O . ARG A 1 322 ? -35.671 29.247 -40.423 1.00 48.41 322 ARG A O 1
ATOM 2611 N N . PRO A 1 323 ? -35.332 27.052 -40.018 1.00 50.94 323 PRO A N 1
ATOM 2612 C CA . PRO A 1 323 ? -34.120 26.953 -40.829 1.00 50.94 323 PRO A CA 1
ATOM 2613 C C . PRO A 1 323 ? -34.428 27.256 -42.307 1.00 50.94 323 PRO A C 1
ATOM 2615 O O . PRO A 1 323 ? -35.420 26.781 -42.850 1.00 50.94 323 PRO A O 1
ATOM 2618 N N . GLN A 1 324 ? -33.571 28.052 -42.956 1.00 56.09 324 GLN A N 1
ATOM 2619 C CA . GLN A 1 324 ? -33.798 28.636 -44.292 1.00 56.09 324 GLN A CA 1
ATOM 2620 C C . GLN A 1 324 ? -33.812 27.645 -45.472 1.00 56.09 324 GLN A C 1
ATOM 2622 O O . GLN A 1 324 ? -34.107 28.060 -46.588 1.00 56.09 324 GLN A O 1
ATOM 2627 N N . ASN A 1 325 ? -33.549 26.354 -45.252 1.00 53.22 325 ASN A N 1
ATOM 2628 C CA . ASN A 1 325 ? -33.433 25.359 -46.329 1.00 53.22 325 ASN A CA 1
ATOM 2629 C C . ASN A 1 325 ? -34.654 24.429 -46.442 1.00 53.22 325 ASN A C 1
ATOM 2631 O O . ASN A 1 325 ? -34.536 23.312 -46.943 1.00 53.22 325 ASN A O 1
ATOM 2635 N N . VAL A 1 326 ? -35.817 24.880 -45.965 1.00 51.41 326 VAL A N 1
ATOM 2636 C CA . VAL A 1 326 ? -37.082 24.139 -46.039 1.00 51.41 326 VAL A CA 1
ATOM 2637 C C . VAL A 1 326 ? -38.181 25.093 -46.508 1.00 51.41 326 VAL A C 1
ATOM 2639 O O . VAL A 1 326 ? -38.414 26.128 -45.879 1.00 51.41 326 VAL A O 1
ATOM 2642 N N . THR A 1 327 ? -38.843 24.779 -47.622 1.00 56.00 327 THR A N 1
ATOM 2643 C CA . THR A 1 327 ? -40.036 25.517 -48.078 1.00 56.00 327 THR A CA 1
ATOM 2644 C C . THR A 1 327 ? -41.226 25.252 -47.148 1.00 56.00 327 THR A C 1
ATOM 2646 O O . THR A 1 327 ? -41.204 24.314 -46.354 1.00 56.00 327 THR A O 1
ATOM 2649 N N . GLU A 1 328 ? -42.282 26.076 -47.205 1.00 56.09 328 GLU A N 1
ATOM 2650 C CA . GLU A 1 328 ? -43.433 25.967 -46.283 1.00 56.09 328 GLU A CA 1
ATOM 2651 C C . GLU A 1 328 ? -44.145 24.601 -46.288 1.00 56.09 328 GLU A C 1
ATOM 2653 O O . GLU A 1 328 ? -44.805 24.278 -45.302 1.00 56.09 328 GLU A O 1
ATOM 2658 N N . ASP A 1 329 ? -43.928 23.779 -47.319 1.00 57.28 329 ASP A N 1
ATOM 2659 C CA . ASP A 1 329 ? -44.483 22.428 -47.451 1.00 57.28 329 ASP A CA 1
ATOM 2660 C C . ASP A 1 329 ? -43.533 21.296 -46.993 1.00 57.28 329 ASP A C 1
ATOM 2662 O O . ASP A 1 329 ? -43.901 20.125 -47.047 1.00 57.28 329 ASP A O 1
ATOM 2666 N N . GLY A 1 330 ? -42.330 21.612 -46.491 1.00 52.22 330 GLY A N 1
ATOM 2667 C CA . GLY A 1 330 ? -41.472 20.638 -45.799 1.00 52.22 330 GLY A CA 1
ATOM 2668 C C . GLY A 1 330 ? -40.453 19.862 -46.647 1.00 52.22 330 GLY A C 1
ATOM 2669 O O . GLY A 1 330 ? -39.873 18.907 -46.134 1.00 52.22 330 GLY A O 1
ATOM 2670 N N . GLU A 1 331 ? -40.187 20.249 -47.898 1.00 48.94 331 GLU A N 1
ATOM 2671 C CA . GLU A 1 331 ? -39.137 19.624 -48.723 1.00 48.94 331 GLU A CA 1
ATOM 2672 C C . GLU A 1 331 ? -37.775 20.337 -48.584 1.00 48.94 331 GLU A C 1
ATOM 2674 O O . GLU A 1 331 ? -37.695 21.567 -48.529 1.00 48.94 331 GLU A O 1
ATOM 2679 N N . ILE A 1 332 ? -36.691 19.550 -48.520 1.00 53.88 332 ILE A N 1
ATOM 2680 C CA . ILE A 1 332 ? -35.298 20.019 -48.419 1.00 53.88 332 ILE A CA 1
ATOM 2681 C C . ILE A 1 332 ? -34.756 20.233 -49.837 1.00 53.88 332 ILE A C 1
ATOM 2683 O O . ILE A 1 332 ? -34.736 19.293 -50.630 1.00 53.88 332 ILE A O 1
ATOM 2687 N N . GLN A 1 333 ? -34.287 21.440 -50.163 1.00 54.62 333 GLN A N 1
ATOM 2688 C CA . GLN A 1 333 ? -33.650 21.701 -51.461 1.00 54.62 333 GLN A CA 1
ATOM 2689 C C . GLN A 1 333 ? -32.191 21.211 -51.470 1.00 54.62 333 GLN A C 1
ATOM 2691 O O . GLN A 1 333 ? -31.414 21.549 -50.574 1.00 54.62 333 GLN A O 1
ATOM 2696 N N . GLU A 1 334 ? -31.816 20.427 -52.489 1.00 50.31 334 GLU A N 1
ATOM 2697 C CA . GLU A 1 334 ? -30.433 19.987 -52.719 1.00 50.31 334 GLU A CA 1
ATOM 2698 C C . GLU A 1 334 ? -29.520 21.192 -52.990 1.00 50.31 334 GLU A C 1
ATOM 2700 O O . GLU A 1 334 ? -29.767 22.006 -53.882 1.00 50.31 334 GLU A O 1
ATOM 2705 N N . GLY A 1 335 ? -28.457 21.317 -52.192 1.00 47.31 335 GLY A N 1
ATOM 2706 C CA . GLY A 1 335 ? -27.473 22.385 -52.325 1.00 47.31 335 GLY A CA 1
ATOM 2707 C C . GLY A 1 335 ? -26.648 22.246 -53.605 1.00 47.31 335 GLY A C 1
ATOM 2708 O O . GLY A 1 335 ? -26.117 21.178 -53.904 1.00 47.31 335 GLY A O 1
ATOM 2709 N N . VAL A 1 336 ? -26.509 23.349 -54.340 1.00 41.06 336 VAL A N 1
ATOM 2710 C CA . VAL A 1 336 ? -25.635 23.456 -55.514 1.00 41.06 336 VAL A CA 1
ATOM 2711 C C . VAL A 1 336 ? -24.172 23.340 -55.073 1.00 41.06 336 VAL A C 1
ATOM 2713 O O . VAL A 1 336 ? -23.708 24.108 -54.233 1.00 41.06 336 VAL A O 1
ATOM 2716 N N . PHE A 1 337 ? -23.451 22.378 -55.649 1.00 40.09 337 PHE A N 1
ATOM 2717 C CA . PHE A 1 337 ? -22.017 22.179 -55.444 1.00 40.09 337 PHE A CA 1
ATOM 2718 C C . PHE A 1 337 ? -21.229 23.230 -56.240 1.00 40.09 337 PHE A C 1
ATOM 2720 O O . PHE A 1 337 ? -21.340 23.293 -57.463 1.00 40.09 337 PHE A O 1
ATOM 2727 N N . THR A 1 338 ? -20.432 24.051 -55.559 1.00 37.34 338 THR A N 1
ATOM 2728 C CA . THR A 1 338 ? -19.427 24.924 -56.188 1.00 37.34 338 THR A CA 1
ATOM 2729 C C . THR A 1 338 ? -18.041 24.328 -55.972 1.00 37.34 338 THR A C 1
ATOM 2731 O O . THR A 1 338 ? -17.617 24.171 -54.828 1.00 37.34 338 THR A O 1
ATOM 2734 N N . GLU A 1 339 ? -17.357 23.993 -57.070 1.00 37.78 339 GLU A N 1
ATOM 2735 C CA . GLU A 1 339 ? -15.945 23.595 -57.083 1.00 37.78 339 GLU A CA 1
ATOM 2736 C C . GLU A 1 339 ? -15.074 24.721 -56.511 1.00 37.78 339 GLU A C 1
ATOM 2738 O O . GLU A 1 339 ? -15.212 25.884 -56.892 1.00 37.78 339 GLU A O 1
ATOM 2743 N N . VAL A 1 340 ? -14.181 24.368 -55.588 1.00 42.00 340 VAL A N 1
ATOM 2744 C CA . VAL A 1 340 ? -13.103 25.239 -55.114 1.00 42.00 340 VAL A CA 1
ATOM 2745 C C . VAL A 1 340 ? -11.806 24.688 -55.701 1.00 42.00 340 VAL A C 1
ATOM 2747 O O . VAL A 1 340 ? -11.531 23.496 -55.559 1.00 42.00 340 VAL A O 1
ATOM 2750 N N . ASP A 1 341 ? -11.064 25.553 -56.394 1.00 37.38 341 ASP A N 1
ATOM 2751 C CA . ASP A 1 341 ? -9.846 25.241 -57.145 1.00 37.38 341 ASP A CA 1
ATOM 2752 C C . ASP A 1 341 ? -8.816 24.439 -56.328 1.00 37.38 341 ASP A C 1
ATOM 2754 O O . ASP A 1 341 ? -8.480 24.778 -55.191 1.00 37.38 341 ASP A O 1
ATOM 2758 N N . GLN A 1 342 ? -8.291 23.372 -56.939 1.00 39.00 342 GLN A N 1
ATOM 2759 C CA . GLN A 1 342 ? -7.184 22.574 -56.415 1.00 39.00 342 GLN A CA 1
ATOM 2760 C C . GLN A 1 342 ? -5.866 23.352 -56.543 1.00 39.00 342 GLN A C 1
ATOM 2762 O O . GLN A 1 342 ? -5.344 23.517 -57.646 1.00 39.00 342 GLN A O 1
ATOM 2767 N N . GLU A 1 343 ? -5.277 23.771 -55.421 1.00 38.72 343 GLU A N 1
ATOM 2768 C CA . GLU A 1 343 ? -3.851 24.104 -55.387 1.00 38.72 343 GLU A CA 1
ATOM 2769 C C . GLU A 1 343 ? -3.034 22.819 -55.594 1.00 38.72 343 GLU A C 1
ATOM 2771 O O . GLU A 1 343 ? -3.073 21.881 -54.796 1.00 38.72 343 GLU A O 1
ATOM 2776 N N . THR A 1 344 ? -2.307 22.764 -56.708 1.00 41.53 344 THR A N 1
ATOM 2777 C CA . THR A 1 344 ? -1.364 21.697 -57.047 1.00 41.53 344 THR A CA 1
ATOM 2778 C C . THR A 1 344 ? -0.213 21.668 -56.042 1.00 41.53 344 THR A C 1
ATOM 2780 O O . THR A 1 344 ? 0.618 22.575 -56.028 1.00 41.53 344 THR A O 1
ATOM 2783 N N . PHE A 1 345 ? -0.148 20.620 -55.221 1.00 39.53 345 PHE A N 1
ATOM 2784 C CA . PHE A 1 345 ? 1.004 20.337 -54.365 1.00 39.53 345 PHE A CA 1
ATOM 2785 C C . PHE A 1 345 ? 2.060 19.583 -55.189 1.00 39.53 345 PHE A C 1
ATOM 2787 O O . PHE A 1 345 ? 1.848 18.435 -55.578 1.00 39.53 345 PHE A O 1
ATOM 2794 N N . ASP A 1 346 ? 3.160 20.266 -55.502 1.00 50.12 346 ASP A N 1
ATOM 2795 C CA . ASP A 1 346 ? 4.302 19.744 -56.258 1.00 50.12 346 ASP A CA 1
ATOM 2796 C C . ASP A 1 346 ? 5.113 18.767 -55.387 1.00 50.12 346 ASP A C 1
ATOM 2798 O O . ASP A 1 346 ? 5.625 19.132 -54.324 1.00 50.12 346 ASP A O 1
ATOM 2802 N N . LEU A 1 347 ? 5.178 17.501 -55.805 1.00 46.38 347 LEU A N 1
ATOM 2803 C CA . LEU A 1 347 ? 5.960 16.449 -55.158 1.00 46.38 347 LEU A CA 1
ATOM 2804 C C . LEU A 1 347 ? 7.372 16.475 -55.746 1.00 46.38 347 LEU A C 1
ATOM 2806 O O . LEU A 1 347 ? 7.623 15.877 -56.789 1.00 46.38 347 LEU A O 1
ATOM 2810 N N . GLY A 1 348 ? 8.284 17.169 -55.064 1.00 44.16 348 GLY A N 1
ATOM 2811 C CA . GLY A 1 348 ? 9.703 17.165 -55.407 1.00 44.16 348 GLY A CA 1
ATOM 2812 C C . GLY A 1 348 ? 10.280 15.747 -55.382 1.00 44.16 348 GLY A C 1
ATOM 2813 O O . GLY A 1 348 ? 10.268 15.082 -54.346 1.00 44.16 348 GLY A O 1
ATOM 2814 N N . GLU A 1 349 ? 10.770 15.303 -56.538 1.00 48.53 349 GLU A N 1
ATOM 2815 C CA . GLU A 1 349 ? 11.582 14.101 -56.709 1.00 48.53 349 GLU A CA 1
ATOM 2816 C C . GLU A 1 349 ? 12.912 14.262 -55.961 1.00 48.53 349 GLU A C 1
ATOM 2818 O O . GLU A 1 349 ? 13.706 15.129 -56.309 1.00 48.53 349 GLU A O 1
ATOM 2823 N N . ASP A 1 350 ? 13.136 13.441 -54.933 1.00 39.72 350 ASP A N 1
ATOM 2824 C CA . ASP A 1 350 ? 14.430 12.803 -54.643 1.00 39.72 350 ASP A CA 1
ATOM 2825 C C . ASP A 1 350 ? 14.252 11.815 -53.473 1.00 39.72 350 ASP A C 1
ATOM 2827 O O . ASP A 1 350 ? 14.533 12.098 -52.309 1.00 39.72 350 ASP A O 1
ATOM 2831 N N . ASP A 1 351 ? 13.749 10.631 -53.818 1.00 42.78 351 ASP A N 1
ATOM 2832 C CA . ASP A 1 351 ? 13.910 9.389 -53.060 1.00 42.78 351 ASP A CA 1
ATOM 2833 C C . ASP A 1 351 ? 14.920 8.532 -53.834 1.00 42.78 351 ASP A C 1
ATOM 2835 O O . ASP A 1 351 ? 14.717 8.265 -55.027 1.00 42.78 351 ASP A O 1
ATOM 2839 N N . PRO A 1 352 ? 16.020 8.110 -53.192 1.00 52.06 352 PRO A N 1
ATOM 2840 C CA . PRO A 1 352 ? 16.414 6.737 -53.438 1.00 52.06 352 PRO A CA 1
ATOM 2841 C C . PRO A 1 352 ? 16.880 6.041 -52.152 1.00 52.06 352 PRO A C 1
ATOM 2843 O O . PRO A 1 352 ? 18.058 6.133 -51.799 1.00 52.06 352 PRO A O 1
ATOM 2846 N N . TYR A 1 353 ? 15.974 5.231 -51.593 1.00 47.19 353 TYR A N 1
ATOM 2847 C CA . TYR A 1 353 ? 16.147 4.214 -50.535 1.00 47.19 353 TYR A CA 1
ATOM 2848 C C . TYR A 1 353 ? 16.047 4.665 -49.077 1.00 47.19 353 TYR A C 1
ATOM 2850 O O . TYR A 1 353 ? 16.764 5.602 -48.658 1.00 47.19 353 TYR A O 1
#

Radius of gyration: 30.1 Å; Cα contacts (8 Å, |Δi|>4): 398; chains: 1; bounding box: 69×64×110 Å

InterPro domains:
  IPR018330 RecT family [PF03837] (62-195)

Mean predicted aligned error: 13.28 Å

Organism: NCBI:txid1834191

Nearest PDB structures (foldseek):
  6hk6-assembly4_G  TM=2.962E-01  e=7.758E-02  Homo sapiens
  3l94-assembly1_B  TM=6.352E-01  e=6.601E+00  Pseudomonas aeruginosa
  4u7u-assembly2_D  TM=3.245E-01  e=1.915E+00  Escherichia coli K-12
  5cd4-assembly1_A  TM=2.990E-01  e=2.267E+00  Escherichia coli K-12
  2xsj-assembly1_E  TM=2.312E-01  e=5.271E+00  Desulfomicrobium norvegicum